Protein 8IW2 (pdb70)

B-factor: mean 24.31, std 9.73, range [0.95, 86.62]

Secondary structure (DSSP, 8-state):
--EEEEB-SSHHHHHHH-SSSSB-EEEETT--HHHHHHHHHHHHHHSTT--EEEEE-TT--BB-TTPPPEEE-TT-EEEEE-SPP-TT--SEEBS-TTHHHH--TT-EEEEGGG--EEEEEEEETTEEEEEESS-EEE-TT-BEEEES-----PPPPHHHHHHHHHHTT-TTEEEEETT--SHHHHHHHHHHHTS--EEEEE----HHHHHHHHTTSSEEEE-----TTTTTT--HHHHHHHH---SSS-B------GGGT-SS--HHHHHHHHHHHHHT--EEEE-HHHHT-S-TTT--HHHHHHHHHH-

Radius of gyration: 20.06 Å; Cα contacts (8 Å, |Δi|>4): 615; chains: 1; bounding box: 59×45×44 Å

Foldseek 3Di:
DFAEEEEADDPVLCVLAPPDPRYEYEYECVVALVSVLVRVVVVCVVVPPGAHEYEAQAPFKWFAQQDDKAWADAFDKAKEFCDDDDPPDNHGHMVQLCVLVQDAQQKWKQKQLNCIWGWHHRDDSTITIITDHHIDIDHGGIGIEIVVGDQDADDGDPRRLVSLQSCLPPQRYEYEHPPHRALVNLVVSCVSSVNGAYEYEHLEADPVRQQSNLVRHAEYEDEPANCSRCPDVVVVRVVVVLVCVVGPHAYEEYPLPCLLEDDDDDPCNLVVLLVCVVSPHRYYYHYCNSHVGPCNNSVVVSVVSVVVSVD

Organism: NCBI:txid885318

Solvent-accessible surface area: 14627 Å² total

Sequence (311 aa):
SFIFIPTVRTLHQAELVLNHKNTYLRVNSSHEVPQLVEFIHQLVDKYPGQKIYVDLQGSKIRISRSQPNLILTKDQSVELTIKAPTKDTKAIHIGNPNTIKLLSQGTHVKIDDGREIVVNSIKDSETAIATVIKGGELKPGKGFNLQPHPFVQNQLSERDAEIVEKLKDVKEVCFALSFVCVVEEIQDLKKRSNGKYIVAKIEREDLERLKAISSQCNEIWICRGDGVQLGFVGAKFVREYTTFKQLNCPSIAGEVEHLCDNTIPTR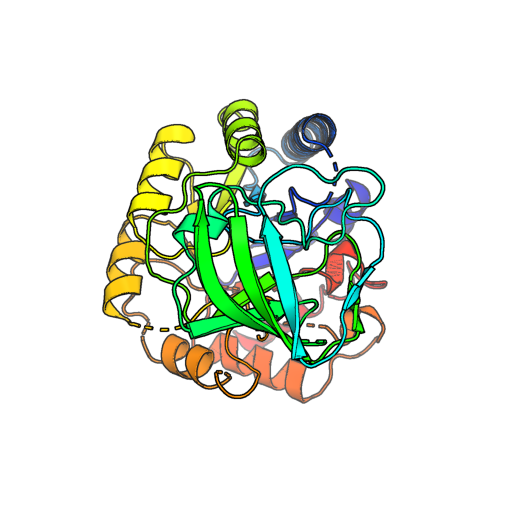SEICYLGNLIADGYNGIVLSDETVFGKYPQQTDFCYDFVQQYLN

Nearest PDB structures (foldseek):
  8iw2-assembly1_A-2  TM=1.003E+00  e=8.593E-66  Entamoeba histolytica HM-1:IMSS
  6qxl-assembly2_F  TM=7.537E-01  e=7.517E-25  Pseudomonas aeruginosa
  7oo1-assembly1_A  TM=8.252E-01  e=1.788E-22  Pseudomonas aeruginosa PAO1
  5wsa-assembly1_A  TM=7.713E-01  e=4.554E-23  Mycobacterium tuberculosis H37Rv
  7ueh-assembly2_A  TM=8.116E-01  e=1.548E-20  Zymomonas mobilis

Structure (mmCIF, N/CA/C/O backbone):
data_8IW2
#
_entry.id   8IW2
#
_cell.length_a   85.801
_cell.length_b   89.536
_cell.length_c   37.138
_cell.angle_alpha   90.000
_cell.angle_beta   90.000
_cell.angle_gamma   90.000
#
_symmetry.space_group_name_H-M   'P 21 21 2'
#
loop_
_entity.id
_entity.type
_entity.pdbx_description
1 polymer 'Pyruvate kinase'
2 water water
#
loop_
_atom_site.group_PDB
_atom_site.id
_atom_site.type_symbol
_atom_site.label_atom_id
_atom_site.label_alt_id
_atom_site.label_comp_id
_atom_site.label_asym_id
_atom_site.label_entity_id
_atom_site.label_seq_id
_atom_site.pdbx_PDB_ins_code
_atom_site.Cartn_x
_atom_site.Cartn_y
_atom_site.Cartn_z
_atom_site.occupancy
_atom_site.B_iso_or_equiv
_atom_site.auth_seq_id
_atom_site.auth_comp_id
_atom_site.auth_asym_id
_atom_site.auth_atom_id
_atom_site.pdbx_PDB_model_num
ATOM 20 N N . SER A 1 2 ? 91.607 19.391 -10.084 1.000 20.359 2 SER A N 1
ATOM 21 C CA . SER A 1 2 ? 90.284 19.993 -9.963 1.000 19.578 2 SER A CA 1
ATOM 22 C C . SER A 1 2 ? 89.394 19.230 -8.971 1.000 17.189 2 SER A C 1
ATOM 23 O O . SER A 1 2 ? 88.320 19.737 -8.644 1.000 15.783 2 SER A O 1
ATOM 31 N N . PHE A 1 3 ? 89.806 18.038 -8.537 1.000 17.153 3 PHE A N 1
ATOM 32 C CA . PHE A 1 3 ? 89.087 17.269 -7.520 1.000 15.690 3 PHE A CA 1
ATOM 33 C C . PHE A 1 3 ? 88.872 18.128 -6.274 1.000 16.384 3 PHE A C 1
ATOM 34 O O . PHE A 1 3 ? 89.806 18.795 -5.833 1.000 16.236 3 PHE A O 1
ATOM 51 N N . ILE A 1 4 ? 87.690 17.972 -5.612 1.000 14.883 4 ILE A N 1
ATOM 52 C CA . ILE A 1 4 ? 87.392 18.721 -4.408 1.000 14.227 4 ILE A CA 1
ATOM 53 C C . ILE A 1 4 ? 87.008 17.819 -3.262 1.000 14.144 4 ILE A C 1
ATOM 54 O O . ILE A 1 4 ? 86.690 16.630 -3.432 1.000 14.217 4 ILE A O 1
ATOM 70 N N . PHE A 1 5 ? 87.072 18.447 -2.084 1.000 13.508 5 PHE A N 1
ATOM 71 C CA . PHE A 1 5 ? 86.801 17.818 -0.817 1.000 12.749 5 PHE A CA 1
ATOM 72 C C . PHE A 1 5 ? 85.763 18.629 -0.096 1.000 14.285 5 PHE A C 1
ATOM 73 O O . PHE A 1 5 ? 85.913 19.848 0.047 1.000 14.555 5 PHE A O 1
ATOM 90 N N . ILE A 1 6 ? 84.708 17.957 0.380 1.000 13.511 6 ILE A N 1
ATOM 91 C CA . ILE A 1 6 ? 83.686 18.676 1.108 1.000 12.229 6 ILE A CA 1
ATOM 92 C C . ILE A 1 6 ? 83.546 18.126 2.507 1.000 11.350 6 ILE A C 1
ATOM 93 O O . ILE A 1 6 ? 82.743 17.244 2.758 1.000 13.512 6 ILE A O 1
ATOM 109 N N . PRO A 1 7 ? 84.372 18.563 3.465 1.000 12.860 7 PRO A N 1
ATOM 110 C CA . PRO A 1 7 ? 84.227 18.050 4.835 1.000 11.694 7 PRO A CA 1
ATOM 111 C C . PRO A 1 7 ? 83.068 18.734 5.541 1.000 12.483 7 PRO A C 1
ATOM 112 O O . PRO A 1 7 ? 82.863 19.940 5.386 1.000 14.747 7 PRO A O 1
ATOM 123 N N . THR A 1 8 ? 82.422 17.981 6.426 1.000 12.279 8 THR A N 1
ATOM 124 C CA . THR A 1 8 ? 81.279 18.404 7.204 1.000 13.120 8 THR A CA 1
ATOM 125 C C . THR A 1 8 ? 81.735 18.930 8.542 1.000 14.160 8 THR A C 1
ATOM 126 O O . THR A 1 8 ? 82.541 18.277 9.155 1.000 15.739 8 THR A O 1
ATOM 137 N N . VAL A 1 9 ? 81.248 20.104 8.942 1.000 14.782 9 VAL A N 1
ATOM 138 C CA . VAL A 1 9 ? 81.631 20.680 10.234 1.000 15.908 9 VAL A CA 1
ATOM 139 C C . VAL A 1 9 ? 80.374 21.248 10.923 1.000 16.794 9 VAL A C 1
ATOM 140 O O . VAL A 1 9 ? 79.370 21.553 10.289 1.000 14.833 9 VAL A O 1
ATOM 153 N N . ARG A 1 10 ? 80.455 21.427 12.246 1.000 16.548 10 ARG A N 1
ATOM 154 C CA . ARG A 1 10 ? 79.382 22.062 12.996 1.000 19.697 10 ARG A CA 1
ATOM 155 C C . ARG A 1 10 ? 79.898 22.965 14.102 1.000 19.858 10 ARG A C 1
ATOM 156 O O . ARG A 1 10 ? 79.060 23.519 14.813 1.000 20.270 10 ARG A O 1
ATOM 177 N N . THR A 1 11 ? 81.210 23.199 14.124 1.000 17.430 11 THR A N 1
ATOM 178 C CA . THR A 1 11 ? 81.824 24.202 14.942 1.000 21.232 11 THR A CA 1
ATOM 179 C C . THR A 1 11 ? 82.920 24.928 14.176 1.000 21.664 11 THR A C 1
ATOM 180 O O . THR A 1 11 ? 83.499 24.402 13.211 1.000 17.947 11 THR A O 1
ATOM 191 N N . LEU A 1 12 ? 83.259 26.118 14.687 1.000 20.156 12 LEU A N 1
ATOM 192 C CA . LEU A 1 12 ? 84.389 26.866 14.162 1.000 20.888 12 LEU A CA 1
ATOM 193 C C . LEU A 1 12 ? 85.700 26.114 14.278 1.000 21.689 12 LEU A C 1
ATOM 194 O O . LEU A 1 12 ? 86.531 26.188 13.365 1.000 19.118 12 LEU A O 1
ATOM 210 N N . HIS A 1 13 ? 85.886 25.472 15.424 1.000 20.969 13 HIS A N 1
ATOM 211 C CA . HIS A 1 13 ? 87.054 24.631 15.680 1.000 23.684 13 HIS A CA 1
ATOM 212 C C . HIS A 1 13 ? 87.208 23.525 14.612 1.000 19.197 13 HIS A C 1
ATOM 213 O O . HIS A 1 13 ? 88.288 23.333 14.056 1.000 18.996 13 HIS A O 1
ATOM 228 N N . GLN A 1 14 ? 86.132 22.808 14.315 1.000 18.417 14 GLN A N 1
ATOM 229 C CA . GLN A 1 14 ? 86.152 21.787 13.288 1.000 19.960 14 GLN A CA 1
ATOM 230 C C . GLN A 1 14 ? 86.550 22.399 11.946 1.000 17.459 14 GLN A C 1
ATOM 231 O O . GLN A 1 14 ? 87.337 21.800 11.199 1.000 16.826 14 GLN A O 1
ATOM 245 N N . ALA A 1 15 ? 85.987 23.547 11.615 1.000 16.815 15 ALA A N 1
ATOM 246 C CA . ALA A 1 15 ? 86.259 24.170 10.319 1.000 18.566 15 ALA A CA 1
ATOM 247 C C . ALA A 1 15 ? 87.774 24.438 10.184 1.000 19.442 15 ALA A C 1
ATOM 248 O O . ALA A 1 15 ? 88.416 24.170 9.172 1.000 17.412 15 ALA A O 1
ATOM 255 N N . GLU A 1 16 ? 88.380 24.945 11.264 1.000 20.884 16 GLU A N 1
ATOM 256 C CA . GLU A 1 16 ? 89.823 25.195 11.315 1.000 21.693 16 GLU A CA 1
ATOM 257 C C . GLU A 1 16 ? 90.604 23.882 11.097 1.000 18.332 16 GLU A C 1
ATOM 258 O O . GLU A 1 16 ? 91.637 23.884 10.446 1.000 21.011 16 GLU A O 1
ATOM 270 N N . LEU A 1 17 ? 90.131 22.738 11.596 1.000 19.967 17 LEU A N 1
ATOM 271 C CA . LEU A 1 17 ? 90.867 21.486 11.502 1.000 20.294 17 LEU A CA 1
ATOM 272 C C . LEU A 1 17 ? 90.831 20.919 10.077 1.000 23.195 17 LEU A C 1
ATOM 273 O O . LEU A 1 17 ? 91.713 20.136 9.720 1.000 20.105 17 LEU A O 1
ATOM 289 N N . VAL A 1 18 ? 89.805 21.255 9.267 1.000 21.114 18 VAL A N 1
ATOM 290 C CA . VAL A 1 18 ? 89.659 20.640 7.955 1.000 19.211 18 VAL A CA 1
ATOM 291 C C . VAL A 1 18 ? 90.003 21.556 6.794 1.000 18.099 18 VAL A C 1
ATOM 292 O O . VAL A 1 18 ? 89.966 21.128 5.633 1.000 19.910 18 VAL A O 1
ATOM 305 N N . LEU A 1 19 ? 90.242 22.832 7.060 1.000 19.845 19 LEU A N 1
ATOM 306 C CA . LEU A 1 19 ? 90.517 23.789 6.013 1.000 20.871 19 LEU A CA 1
ATOM 307 C C . LEU A 1 19 ? 92.027 23.991 5.783 1.000 24.187 19 LEU A C 1
ATOM 308 O O . LEU A 1 19 ? 92.396 24.996 5.292 1.000 30.458 19 LEU A O 1
ATOM 324 N N . ASN A 1 20 ? 92.875 22.998 6.013 1.000 24.758 20 ASN A N 1
ATOM 325 C CA . ASN A 1 20 ? 94.312 23.093 5.747 1.000 30.554 20 ASN A CA 1
ATOM 326 C C . ASN A 1 20 ? 94.664 23.158 4.250 1.000 23.832 20 ASN A C 1
ATOM 327 O O . ASN A 1 20 ? 95.776 23.512 3.916 1.000 30.355 20 ASN A O 1
ATOM 338 N N . HIS A 1 21 ? 93.744 22.872 3.321 1.000 22.815 21 HIS A N 1
ATOM 339 C CA . HIS A 1 21 ? 94.138 22.564 1.951 1.000 18.957 21 HIS A CA 1
ATOM 340 C C . HIS A 1 21 ? 93.280 23.290 0.949 1.000 20.628 21 HIS A C 1
ATOM 341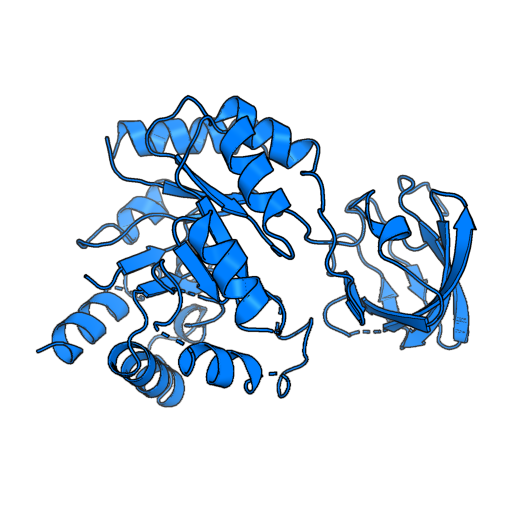 O O . HIS A 1 21 ? 92.148 23.707 1.252 1.000 20.557 21 HIS A O 1
ATOM 356 N N . LYS A 1 22 ? 93.844 23.441 -0.261 1.000 16.524 22 LYS A N 1
ATOM 357 C CA . LYS A 1 22 ? 93.054 23.925 -1.383 1.000 18.230 22 LYS A CA 1
ATOM 358 C C . LYS A 1 22 ? 91.898 22.957 -1.698 1.000 16.023 22 LYS A C 1
ATOM 359 O O . LYS A 1 22 ? 91.943 21.798 -1.309 1.000 14.298 22 LYS A O 1
ATOM 378 N N . ASN A 1 23 ? 91.014 23.427 -2.609 1.000 16.058 23 ASN A N 1
ATOM 379 C CA . ASN A 1 23 ? 89.948 22.629 -3.202 1.000 15.989 23 ASN A CA 1
ATOM 380 C C . ASN A 1 23 ? 89.030 22.060 -2.132 1.000 13.583 23 ASN A C 1
ATOM 381 O O . ASN A 1 23 ? 88.503 20.971 -2.295 1.000 14.801 23 ASN A O 1
ATOM 392 N N . THR A 1 24 ? 88.990 22.681 -0.969 1.000 13.960 24 THR A N 1
ATOM 393 C CA . THR A 1 24 ? 88.263 22.196 0.199 1.000 12.671 24 THR A CA 1
ATOM 394 C C . THR A 1 24 ? 87.204 23.256 0.648 1.000 12.813 24 THR A C 1
ATOM 395 O O . THR A 1 24 ? 87.531 24.411 0.911 1.000 15.652 24 THR A O 1
ATOM 406 N N . TYR A 1 25 ? 85.942 22.814 0.767 1.000 14.156 25 TYR A N 1
ATOM 407 C CA . TYR A 1 25 ? 84.750 23.618 0.988 1.000 14.175 25 TYR A CA 1
ATOM 408 C C . TYR A 1 25 ? 83.914 22.929 2.054 1.000 13.057 25 TYR A C 1
ATOM 409 O O . TYR A 1 25 ? 83.665 21.684 2.038 1.000 13.161 25 TYR A O 1
ATOM 427 N N . LEU A 1 26 ? 83.493 23.722 3.020 1.000 14.015 26 LEU A N 1
ATOM 428 C CA . LEU A 1 26 ? 82.731 23.173 4.132 1.000 14.150 26 LEU A CA 1
ATOM 429 C C . LEU A 1 26 ? 81.314 22.756 3.713 1.000 15.035 26 LEU A C 1
ATOM 430 O O . LEU A 1 26 ? 80.689 23.456 2.956 1.000 15.114 26 LEU A O 1
ATOM 446 N N . ARG A 1 27 ? 80.832 21.658 4.294 1.000 14.087 27 ARG A N 1
ATOM 447 C CA . ARG A 1 27 ? 79.439 21.301 4.352 1.000 12.752 27 ARG A CA 1
ATOM 448 C C . ARG A 1 27 ? 78.947 21.536 5.781 1.000 14.867 27 ARG A C 1
ATOM 449 O O . ARG A 1 27 ? 79.603 21.106 6.739 1.000 13.242 27 ARG A O 1
ATOM 470 N N . VAL A 1 28 ? 77.739 22.131 5.867 1.000 14.404 28 VAL A N 1
ATOM 471 C CA . VAL A 1 28 ? 77.011 22.222 7.127 1.000 14.014 28 VAL A CA 1
ATOM 472 C C . VAL A 1 28 ? 75.654 21.558 6.945 1.000 18.273 28 VAL A C 1
ATOM 473 O O . VAL A 1 28 ? 74.905 21.896 6.014 1.000 18.656 28 VAL A O 1
ATOM 486 N N . ASN A 1 29 ? 75.387 20.540 7.782 1.000 17.215 29 ASN A N 1
ATOM 487 C CA . ASN A 1 29 ? 74.126 19.844 7.791 1.000 20.568 29 ASN A CA 1
ATOM 488 C C . ASN A 1 29 ? 73.117 20.668 8.570 1.000 18.214 29 ASN A C 1
ATOM 489 O O . ASN A 1 29 ? 73.257 20.790 9.790 1.000 21.914 29 ASN A O 1
ATOM 500 N N . SER A 1 30 ? 72.085 21.156 7.886 1.000 18.411 30 SER A N 1
ATOM 501 C CA . SER A 1 30 ? 71.115 22.042 8.555 1.000 20.958 30 SER A CA 1
ATOM 502 C C . SER A 1 30 ? 70.189 21.305 9.526 1.000 20.457 30 SER A C 1
ATOM 503 O O . SER A 1 30 ? 69.337 21.931 10.182 1.000 22.955 30 SER A O 1
ATOM 511 N N . SER A 1 31 ? 70.247 19.970 9.561 1.000 19.225 31 SER A N 1
ATOM 512 C CA . SER A 1 31 ? 69.621 19.165 10.621 1.000 26.437 31 SER A CA 1
ATOM 513 C C . SER A 1 31 ? 70.320 19.327 11.972 1.000 29.418 31 SER A C 1
ATOM 514 O O . SER A 1 31 ? 69.719 19.137 13.018 1.000 34.459 31 SER A O 1
ATOM 522 N N . HIS A 1 32 ? 71.600 19.689 11.949 1.000 29.828 32 HIS A N 1
ATOM 523 C CA . HIS A 1 32 ? 72.455 19.607 13.111 1.000 29.608 32 HIS A CA 1
ATOM 524 C C . HIS A 1 32 ? 72.229 20.699 14.137 1.000 27.211 32 HIS A C 1
ATOM 525 O O . HIS A 1 32 ? 72.860 20.606 15.189 1.000 30.711 32 HIS A O 1
ATOM 557 N N . GLU A 1 34 ? 69.468 24.360 15.308 1.000 29.479 34 GLU A N 1
ATOM 558 C CA . GLU A 1 34 ? 68.306 25.188 15.049 1.000 31.795 34 GLU A CA 1
ATOM 559 C C . GLU A 1 34 ? 68.632 26.315 14.073 1.000 28.844 34 GLU A C 1
ATOM 560 O O . GLU A 1 34 ? 69.802 26.732 13.976 1.000 27.155 34 GLU A O 1
ATOM 572 N N . VAL A 1 35 ? 67.581 26.764 13.363 1.000 27.180 35 VAL A N 1
ATOM 573 C CA . VAL A 1 35 ? 67.736 27.702 12.260 1.000 26.971 35 VAL A CA 1
ATOM 574 C C . VAL A 1 35 ? 68.530 28.932 12.736 1.000 31.482 35 VAL A C 1
ATOM 575 O O . VAL A 1 35 ? 69.477 29.345 12.080 1.000 27.889 35 VAL A O 1
ATOM 588 N N . PRO A 1 36 ? 68.191 29.615 13.853 1.000 30.320 36 PRO A N 1
ATOM 589 C CA . PRO A 1 36 ? 68.950 30.792 14.275 1.000 27.892 36 PRO A CA 1
ATOM 590 C C . PRO A 1 36 ? 70.438 30.483 14.475 1.000 22.063 36 PRO A C 1
ATOM 591 O O . PRO A 1 36 ? 71.270 31.331 14.154 1.000 24.458 36 PRO A O 1
ATOM 602 N N . GLN A 1 37 ? 70.757 29.312 15.018 1.000 27.945 37 GLN A N 1
ATOM 603 C CA . GLN A 1 37 ? 72.145 28.898 15.280 1.000 27.771 37 GLN A CA 1
ATOM 604 C C . GLN A 1 37 ? 72.866 28.666 13.935 1.000 25.568 37 GLN A C 1
ATOM 605 O O . GLN A 1 37 ? 74.045 29.020 13.735 1.000 24.199 37 GLN A O 1
ATOM 619 N N . LEU A 1 38 ? 72.146 28.080 12.989 1.000 23.030 38 LEU A N 1
ATOM 620 C CA . LEU A 1 38 ? 72.694 27.880 11.650 1.000 20.114 38 LEU A CA 1
ATOM 621 C C . LEU A 1 38 ? 73.076 29.213 11.006 1.000 21.454 38 LEU A C 1
ATOM 622 O O . LEU A 1 38 ? 74.165 29.403 10.431 1.000 20.503 38 LEU A O 1
ATOM 638 N N . VAL A 1 39 ? 72.151 30.158 11.061 1.000 21.454 39 VAL A N 1
ATOM 639 C CA . VAL A 1 39 ? 72.347 31.479 10.501 1.000 21.490 39 VAL A CA 1
ATOM 640 C C . VAL A 1 39 ? 73.540 32.174 11.152 1.000 17.971 39 VAL A C 1
ATOM 641 O O . VAL A 1 39 ? 74.444 32.654 10.467 1.000 17.256 39 VAL A O 1
ATOM 654 N N . GLU A 1 40 ? 73.642 32.134 12.486 1.000 22.025 40 GLU A N 1
ATOM 655 C CA . GLU A 1 40 ? 74.771 32.733 13.149 1.000 20.792 40 GLU A CA 1
ATOM 656 C C . GLU A 1 40 ? 76.097 32.030 12.763 1.000 22.260 40 GLU A C 1
ATOM 657 O O . GLU A 1 40 ? 77.123 32.670 12.577 1.000 17.503 40 GLU A O 1
ATOM 669 N N . PHE A 1 41 ? 76.092 30.705 12.695 1.000 18.653 41 PHE A N 1
ATOM 670 C CA . PHE A 1 41 ? 77.276 29.928 12.380 1.000 18.099 41 PHE A CA 1
ATOM 671 C C . PHE A 1 41 ? 77.761 30.293 10.988 1.000 16.861 41 PHE A C 1
ATOM 672 O O . PHE A 1 41 ? 78.935 30.532 10.809 1.000 17.283 41 PHE A O 1
ATOM 689 N N . ILE A 1 42 ? 76.848 30.363 10.020 1.000 16.354 42 ILE A N 1
ATOM 690 C CA . ILE A 1 42 ? 77.246 30.694 8.666 1.000 18.961 42 ILE A CA 1
ATOM 691 C C . ILE A 1 42 ? 77.842 32.096 8.674 1.000 18.778 42 ILE A C 1
ATOM 692 O O . ILE A 1 42 ? 78.874 32.312 8.053 1.000 19.230 42 ILE A O 1
ATOM 708 N N . HIS A 1 43 ? 77.174 33.054 9.335 1.000 19.444 43 HIS A N 1
ATOM 709 C CA . HIS A 1 43 ? 77.710 34.403 9.431 1.000 20.697 43 HIS A CA 1
ATOM 710 C C . HIS A 1 43 ? 79.127 34.397 10.023 1.000 19.799 43 HIS A C 1
ATOM 711 O O . HIS A 1 43 ? 79.991 35.075 9.489 1.000 21.004 43 HIS A O 1
ATOM 726 N N . GLN A 1 44 ? 79.392 33.616 11.070 1.000 19.351 44 GLN A N 1
ATOM 727 C CA . GLN A 1 44 ? 80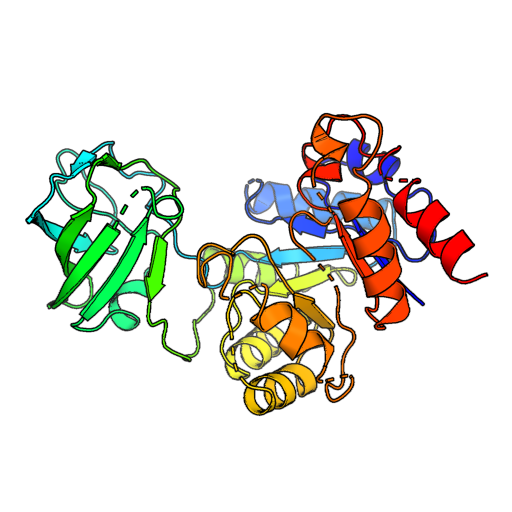.762 33.538 11.590 1.000 21.025 44 GLN A CA 1
ATOM 728 C C . GLN A 1 44 ? 81.774 33.012 10.576 1.000 20.138 44 GLN A C 1
ATOM 729 O O . GLN A 1 44 ? 82.906 33.543 10.448 1.000 20.517 44 GLN A O 1
ATOM 743 N N . LEU A 1 45 ? 81.385 31.955 9.869 1.000 18.563 45 LEU A N 1
ATOM 744 C CA . LEU A 1 45 ? 82.308 31.312 8.948 1.000 17.065 45 LEU A CA 1
ATOM 745 C C . LEU A 1 45 ? 82.643 32.289 7.826 1.000 19.460 45 LEU A C 1
ATOM 746 O O . LEU A 1 45 ? 83.788 32.395 7.435 1.000 19.106 45 LEU A O 1
ATOM 762 N N . VAL A 1 46 ? 81.637 32.957 7.236 1.000 18.998 46 VAL A N 1
ATOM 763 C CA . VAL A 1 46 ? 81.949 33.820 6.117 1.000 17.967 46 VAL A CA 1
ATOM 764 C C . VAL A 1 46 ? 82.714 35.078 6.537 1.000 17.938 46 VAL A C 1
ATOM 765 O O . VAL A 1 46 ? 83.437 35.622 5.749 1.000 19.134 46 VAL A O 1
ATOM 778 N N . ASP A 1 47 ? 82.659 35.483 7.806 1.000 21.002 47 ASP A N 1
ATOM 779 C CA . ASP A 1 47 ? 83.503 36.563 8.334 1.000 22.587 47 ASP A CA 1
ATOM 780 C C . ASP A 1 47 ? 84.980 36.136 8.385 1.000 21.293 47 ASP A C 1
ATOM 781 O O . ASP A 1 47 ? 85.853 36.829 7.863 1.000 18.940 47 ASP A O 1
ATOM 790 N N . LYS A 1 48 ? 85.225 34.933 8.901 1.000 19.579 48 LYS A N 1
ATOM 791 C CA . LYS A 1 48 ? 86.514 34.289 8.982 1.000 21.538 48 LYS A CA 1
ATOM 792 C C . LYS A 1 48 ? 87.066 33.899 7.595 1.000 19.518 48 LYS A C 1
ATOM 793 O O . LYS A 1 48 ? 88.273 34.025 7.341 1.000 17.620 48 LYS A O 1
ATOM 812 N N . TYR A 1 49 ? 86.215 33.404 6.702 1.000 16.288 49 TYR A N 1
ATOM 813 C CA . TYR A 1 49 ? 86.660 32.810 5.435 1.000 18.708 49 TYR A CA 1
ATOM 814 C C . TYR A 1 49 ? 85.940 33.447 4.265 1.000 18.215 49 TYR A C 1
ATOM 815 O O . TYR A 1 49 ? 85.126 32.794 3.609 1.000 15.644 49 TYR A O 1
ATOM 833 N N . PRO A 1 50 ? 86.203 34.743 4.002 1.000 16.367 50 PRO A N 1
ATOM 834 C CA . PRO A 1 50 ? 85.396 35.499 3.063 1.000 17.413 50 PRO A CA 1
ATOM 835 C C . PRO A 1 50 ? 85.494 34.949 1.642 1.000 16.098 50 PRO A C 1
ATOM 836 O O . PRO A 1 50 ? 86.572 34.556 1.162 1.000 17.383 50 PRO A O 1
ATOM 847 N N . GLY A 1 51 ? 84.333 34.906 0.999 1.000 15.384 51 GLY A N 1
ATOM 848 C CA . GLY A 1 51 ? 84.267 34.427 -0.363 1.000 18.804 51 GLY A CA 1
ATOM 849 C C . GLY A 1 51 ? 84.304 32.902 -0.502 1.000 17.821 51 GLY A C 1
ATOM 850 O O . GLY A 1 51 ? 84.119 32.427 -1.615 1.000 15.423 51 GLY A O 1
ATOM 854 N N . GLN A 1 52 ? 84.609 32.123 0.550 1.000 17.431 52 GLN A N 1
ATOM 855 C CA . GLN A 1 52 ? 84.702 30.658 0.375 1.000 15.259 52 GLN A CA 1
ATOM 856 C C . GLN A 1 52 ? 83.302 30.033 0.376 1.000 15.026 52 GLN A C 1
ATOM 857 O O . GLN A 1 52 ? 82.524 30.169 1.325 1.000 14.540 52 GLN A O 1
ATOM 871 N N . LYS A 1 53 ? 82.943 29.344 -0.685 1.000 13.929 53 LYS A N 1
ATOM 872 C CA . LYS A 1 53 ? 81.608 28.739 -0.736 1.000 16.949 53 LYS A CA 1
ATOM 873 C C . LYS A 1 53 ? 81.410 27.737 0.396 1.000 15.560 53 LYS A C 1
ATOM 874 O O . LYS A 1 53 ? 82.326 26.995 0.834 1.000 16.519 53 LYS A O 1
ATOM 893 N N . ILE A 1 54 ? 80.166 27.728 0.890 1.000 15.531 54 ILE A N 1
ATOM 894 C CA . ILE A 1 54 ? 79.767 26.793 1.917 1.000 15.928 54 ILE A CA 1
ATOM 895 C C . ILE A 1 54 ? 78.519 26.040 1.443 1.000 14.779 54 ILE A C 1
ATOM 896 O O . ILE A 1 54 ? 77.565 26.672 1.011 1.000 15.249 54 ILE A O 1
ATOM 912 N N . TYR A 1 55 ? 78.572 24.721 1.523 1.000 12.216 55 TYR A N 1
ATOM 913 C CA . TYR A 1 55 ? 77.451 23.863 1.153 1.000 12.654 55 TYR A CA 1
ATOM 914 C C . TYR A 1 55 ? 76.494 23.678 2.332 1.000 15.354 55 TYR A C 1
ATOM 915 O O . TYR A 1 55 ? 76.837 22.972 3.271 1.000 16.654 55 TYR A O 1
ATOM 933 N N . VAL A 1 56 ? 75.287 24.258 2.235 1.000 13.584 56 VAL A N 1
ATOM 934 C CA . VAL A 1 56 ? 74.283 24.109 3.295 1.000 13.577 56 VAL A CA 1
ATOM 935 C C . VAL A 1 56 ? 73.300 23.036 2.848 1.000 13.063 56 VAL A C 1
ATOM 936 O O . VAL A 1 56 ? 72.653 23.178 1.806 1.000 15.188 56 VAL A O 1
ATOM 949 N N . ASP A 1 57 ? 73.326 21.918 3.579 1.000 15.216 57 ASP A N 1
ATOM 950 C CA . ASP A 1 57 ? 72.638 20.691 3.231 1.000 14.320 57 ASP A CA 1
ATOM 951 C C . ASP A 1 57 ? 71.240 20.777 3.804 1.000 16.550 57 ASP A C 1
ATOM 952 O O . ASP A 1 57 ? 71.048 20.872 5.016 1.000 13.839 57 ASP A O 1
ATOM 961 N N . LEU A 1 58 ? 70.292 20.813 2.906 1.000 14.561 58 LEU A N 1
ATOM 962 C CA . LEU A 1 58 ? 68.875 20.891 3.281 1.000 17.097 58 LEU A CA 1
ATOM 963 C C . LEU A 1 58 ? 68.307 19.475 3.369 1.000 19.912 58 LEU A C 1
ATOM 964 O O . LEU A 1 58 ? 68.414 18.698 2.442 1.000 17.549 58 LEU A O 1
ATOM 980 N N . GLN A 1 59 ? 67.550 19.204 4.409 1.000 22.359 59 GLN A N 1
ATOM 981 C CA . GLN A 1 59 ? 67.062 17.841 4.620 1.000 33.962 59 GLN A CA 1
ATOM 982 C C . GLN A 1 59 ? 65.844 17.546 3.735 1.000 33.927 59 GLN A C 1
ATOM 983 O O . GLN A 1 59 ? 65.493 16.387 3.534 1.000 37.146 59 GLN A O 1
ATOM 997 N N . GLY A 1 60 ? 65.352 18.544 3.005 1.000 35.942 60 GLY A N 1
ATOM 998 C CA . GLY A 1 60 ? 64.654 18.275 1.749 1.000 37.639 60 GLY A CA 1
ATOM 999 C C . GLY A 1 60 ? 63.470 17.304 1.936 1.000 35.279 60 GLY A C 1
ATOM 1000 O O . GLY A 1 60 ? 62.857 17.193 2.990 1.000 31.282 60 GLY A O 1
ATOM 1004 N N . SER A 1 61 ? 63.299 16.494 0.925 1.000 32.629 61 SER A N 1
ATOM 1005 C CA . SER A 1 61 ? 62.309 15.448 0.895 1.000 39.287 61 SER A CA 1
ATOM 1006 C C . SER A 1 61 ? 62.483 14.363 1.963 1.000 35.134 61 SER A C 1
ATOM 1007 O O . SER A 1 61 ? 61.614 13.494 2.009 1.000 45.620 61 SER A O 1
ATOM 1015 N N . LYS A 1 62 ? 63.498 14.383 2.870 1.000 35.832 62 LYS A N 1
ATOM 1016 C CA . LYS A 1 62 ? 63.733 13.213 3.719 1.000 33.634 62 LYS A CA 1
ATOM 1017 C C . LYS A 1 62 ? 62.550 12.993 4.661 1.000 30.098 62 LYS A C 1
ATOM 1018 O O . LYS A 1 62 ? 61.977 13.926 5.181 1.000 33.166 62 LYS A O 1
ATOM 1037 N N . ILE A 1 63 ? 62.098 11.745 4.802 1.000 25.299 63 ILE A N 1
ATOM 1038 C CA . ILE A 1 63 ? 60.995 11.442 5.696 1.000 20.130 63 ILE A CA 1
ATOM 1039 C C . ILE A 1 63 ? 61.524 10.745 6.948 1.000 21.894 63 ILE A C 1
ATOM 1040 O O . ILE A 1 63 ? 62.275 9.773 6.848 1.000 22.754 63 ILE A O 1
ATOM 1056 N N . ARG A 1 64 ? 61.041 11.191 8.108 1.000 19.686 64 ARG A N 1
ATOM 1057 C CA . ARG A 1 64 ? 61.370 10.627 9.395 1.000 21.923 64 ARG A CA 1
ATOM 1058 C C . ARG A 1 64 ? 60.086 10.467 10.225 1.000 22.940 64 ARG A C 1
ATOM 1059 O O . ARG A 1 64 ? 59.127 11.245 10.087 1.000 26.423 64 ARG A O 1
ATOM 1080 N N . ILE A 1 65 ? 60.116 9.522 11.148 1.000 23.352 65 ILE A N 1
ATOM 1081 C CA . ILE A 1 65 ? 59.177 9.472 12.252 1.000 21.789 65 ILE A CA 1
ATOM 1082 C C . ILE A 1 65 ? 59.267 10.817 12.975 1.000 28.556 65 ILE A C 1
ATOM 1083 O O . ILE A 1 65 ? 60.353 11.362 13.163 1.000 26.290 65 ILE A O 1
ATOM 1099 N N . SER A 1 66 ? 58.100 11.355 13.373 1.000 28.129 66 SER A N 1
ATOM 1100 C CA . SER A 1 66 ? 58.033 12.557 14.184 1.000 29.579 66 SER A CA 1
ATOM 1101 C C . SER A 1 66 ? 58.957 12.445 15.376 1.000 28.564 66 SER A C 1
ATOM 1102 O O . SER A 1 66 ? 59.089 11.405 15.988 1.000 34.141 66 SER A O 1
ATOM 1110 N N . ARG A 1 67 ? 59.540 13.599 15.744 1.000 33.260 67 ARG A N 1
ATOM 1111 C CA . ARG A 1 67 ? 60.379 13.767 16.912 1.000 31.908 67 ARG A CA 1
ATOM 1112 C C . ARG A 1 67 ? 59.570 13.714 18.207 1.000 31.806 67 ARG A C 1
ATOM 1113 O O . ARG A 1 67 ? 60.148 13.389 19.245 1.000 33.323 67 ARG A O 1
ATOM 1134 N N . SER A 1 68 ? 58.250 14.009 18.152 1.000 33.059 68 SER A N 1
ATOM 1135 C CA . SER A 1 68 ? 57.350 13.921 19.312 1.000 35.526 68 SER A CA 1
ATOM 1136 C C . SER A 1 68 ? 56.631 12.562 19.385 1.000 34.704 68 SER A C 1
ATOM 1137 O O . SER A 1 68 ? 55.805 12.373 20.280 1.000 30.325 68 SER A O 1
ATOM 1145 N N . GLN A 1 69 ? 56.956 11.615 18.476 1.000 32.042 69 GLN A N 1
ATOM 1146 C CA . GLN A 1 69 ? 56.381 10.271 18.497 1.000 28.165 69 GLN A CA 1
ATOM 1147 C C . GLN A 1 69 ? 56.679 9.597 19.823 1.000 28.715 69 GLN A C 1
ATOM 1148 O O . GLN A 1 69 ? 57.835 9.403 20.184 1.000 29.675 69 GLN A O 1
ATOM 1162 N N . PRO A 1 70 ? 55.666 9.185 20.610 1.000 25.958 70 PRO A N 1
ATOM 1163 C CA . PRO A 1 70 ? 55.907 8.298 21.739 1.000 29.857 70 PRO A CA 1
ATOM 1164 C C . PRO A 1 70 ? 56.311 6.901 21.272 1.000 27.101 70 PRO A C 1
ATOM 1165 O O . PRO A 1 70 ? 55.831 6.405 20.242 1.000 29.610 70 PRO A O 1
ATOM 1176 N N . ASN A 1 71 ? 57.190 6.276 22.050 1.000 25.438 71 ASN A N 1
ATOM 1177 C CA . ASN A 1 71 ? 57.661 4.915 21.803 1.000 29.783 71 ASN A CA 1
ATOM 1178 C C . ASN A 1 71 ? 56.447 3.980 21.722 1.000 32.199 71 ASN A C 1
ATOM 1179 O O . ASN A 1 71 ? 55.568 4.076 22.563 1.000 34.521 71 ASN A O 1
ATOM 1190 N N . LEU A 1 72 ? 56.424 3.094 20.736 1.000 35.098 72 LEU A N 1
ATOM 1191 C CA . LEU A 1 72 ? 55.271 2.267 20.393 1.000 34.618 72 LEU A CA 1
ATOM 1192 C C . LEU A 1 72 ? 55.755 0.895 19.976 1.000 32.314 72 LEU A C 1
ATOM 1193 O O . LEU A 1 72 ? 56.613 0.799 19.099 1.000 32.538 72 LEU A O 1
ATOM 1209 N N . ILE A 1 73 ? 55.148 -0.158 20.532 1.000 32.282 73 ILE A N 1
ATOM 1210 C CA . ILE A 1 73 ? 55.413 -1.528 20.116 1.000 29.453 73 ILE A CA 1
ATOM 1211 C C . ILE A 1 73 ? 54.452 -1.833 18.982 1.000 31.195 73 ILE A C 1
ATOM 1212 O O . ILE A 1 73 ? 53.263 -1.678 19.186 1.000 31.498 73 ILE A O 1
ATOM 1228 N N . LEU A 1 74 ? 54.993 -2.057 17.782 1.000 31.741 74 LEU A N 1
ATOM 1229 C CA . LEU A 1 74 ? 54.231 -2.520 16.623 1.000 29.474 74 LEU A CA 1
ATOM 1230 C C . LEU A 1 74 ? 54.394 -4.028 16.581 1.000 28.748 74 LEU A C 1
ATOM 1231 O O . LEU A 1 74 ? 55.507 -4.551 16.744 1.000 28.191 74 LEU A O 1
ATOM 1247 N N . THR A 1 75 ? 53.267 -4.702 16.390 1.000 29.374 75 THR A N 1
ATOM 1248 C CA . THR A 1 75 ? 53.238 -6.148 16.317 1.000 29.740 75 THR A CA 1
ATOM 1249 C C . THR A 1 75 ? 52.992 -6.636 14.887 1.000 31.058 75 THR A C 1
ATOM 1250 O O . THR A 1 75 ? 52.079 -6.182 14.191 1.000 24.537 75 THR A O 1
ATOM 1261 N N . LYS A 1 76 ? 53.739 -7.675 14.507 1.000 30.282 76 LYS A N 1
ATOM 1262 C CA . LYS A 1 76 ? 53.544 -8.340 13.234 1.000 29.066 76 LYS A CA 1
ATOM 1263 C C . LYS A 1 76 ? 52.057 -8.585 12.953 1.000 28.581 76 LYS A C 1
ATOM 1264 O O . LYS A 1 76 ? 51.296 -9.058 13.791 1.000 24.914 76 LYS A O 1
ATOM 1283 N N . ASP A 1 77 ? 51.612 -8.196 11.759 1.000 29.052 77 ASP A N 1
ATOM 1284 C CA . ASP A 1 77 ? 50.249 -8.389 11.288 1.000 29.445 77 ASP A CA 1
ATOM 1285 C C . ASP A 1 77 ? 49.203 -7.443 11.873 1.000 25.964 77 ASP A C 1
ATOM 1286 O O . ASP A 1 77 ? 48.049 -7.517 11.453 1.000 25.198 77 ASP A O 1
ATOM 1295 N N . GLN A 1 78 ? 49.542 -6.542 12.795 1.000 24.179 78 GLN A N 1
ATOM 1296 C CA . GLN A 1 78 ? 48.555 -5.590 13.265 1.000 21.684 78 GLN A CA 1
ATOM 1297 C C . GLN A 1 78 ? 48.238 -4.605 12.133 1.000 24.163 78 GLN A C 1
ATOM 1298 O O . GLN A 1 78 ? 49.130 -4.351 11.326 1.000 24.038 78 GLN A O 1
ATOM 1312 N N . SER A 1 79 ? 47.009 -4.078 12.094 1.000 21.378 79 SER A N 1
ATOM 1313 C CA . SER A 1 79 ? 46.700 -2.895 11.301 1.000 20.028 79 SER A CA 1
ATOM 1314 C C . SER A 1 79 ? 47.205 -1.698 12.077 1.000 24.019 79 SER A C 1
ATOM 1315 O O . SER A 1 79 ? 47.233 -1.687 13.315 1.000 22.002 79 SER A O 1
ATOM 1323 N N . VAL A 1 80 ? 47.622 -0.679 11.372 1.000 20.320 80 VAL A N 1
ATOM 1324 C CA . VAL A 1 80 ? 48.110 0.512 12.069 1.000 21.536 80 VAL A CA 1
ATOM 1325 C C . VAL A 1 80 ? 47.809 1.737 11.232 1.000 19.778 80 VAL A C 1
ATOM 1326 O O . VAL A 1 80 ? 47.845 1.652 9.995 1.000 24.069 80 VAL A O 1
ATOM 1339 N N . GLU A 1 81 ? 47.594 2.882 11.913 1.000 21.277 81 GLU A N 1
ATOM 1340 C CA . GLU A 1 81 ? 47.444 4.147 11.212 1.000 21.060 81 GLU A CA 1
ATOM 1341 C C . GLU A 1 81 ? 48.792 4.864 11.036 1.000 20.624 81 GLU A C 1
ATOM 1342 O O . GLU A 1 81 ? 49.620 4.873 11.924 1.000 20.022 81 GLU A O 1
ATOM 1354 N N . LEU A 1 82 ? 49.021 5.320 9.806 1.000 20.963 82 LEU A N 1
ATOM 1355 C CA . LEU A 1 82 ? 50.121 6.200 9.403 1.000 23.269 82 LEU A CA 1
ATOM 1356 C C . LEU A 1 82 ? 49.554 7.607 9.257 1.000 25.506 82 LEU A C 1
ATOM 1357 O O . LEU A 1 82 ? 48.628 7.787 8.455 1.000 25.914 82 LEU A O 1
ATOM 1373 N N . THR A 1 83 ? 50.126 8.590 9.960 1.000 22.552 83 THR A N 1
ATOM 1374 C CA . THR A 1 83 ? 49.563 9.916 9.841 1.000 19.743 83 THR A CA 1
ATOM 1375 C C . THR A 1 83 ? 50.629 11.008 9.869 1.000 20.112 83 THR A C 1
ATOM 1376 O O . THR A 1 83 ? 51.695 10.840 10.406 1.000 16.862 83 THR A O 1
ATOM 1387 N N . ILE A 1 84 ? 50.251 12.127 9.294 1.000 20.107 84 ILE A N 1
ATOM 1388 C CA . ILE A 1 84 ? 51.050 13.346 9.307 1.000 20.507 84 ILE A CA 1
ATOM 1389 C C . ILE A 1 84 ? 50.559 14.279 10.408 1.000 23.640 84 ILE A C 1
ATOM 1390 O O . IL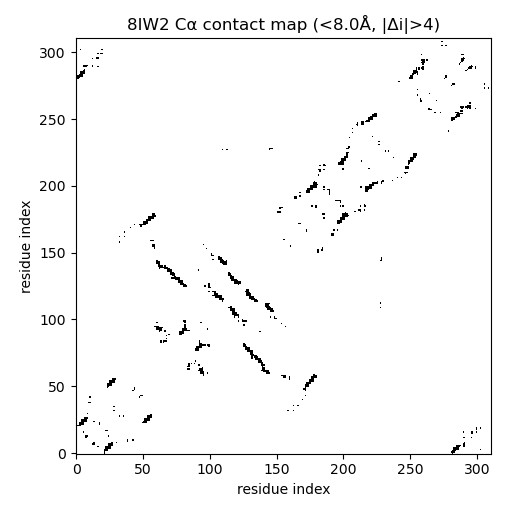E A 1 84 ? 51.180 15.300 10.568 1.000 21.687 84 ILE A O 1
ATOM 1406 N N . LYS A 1 85 ? 49.481 13.948 11.141 1.000 22.453 85 LYS A N 1
ATOM 1407 C CA . LYS A 1 85 ? 49.109 14.708 12.320 1.000 24.177 85 LYS A CA 1
ATOM 1408 C C . LYS A 1 85 ? 50.202 14.708 13.357 1.000 25.097 85 LYS A C 1
ATOM 1409 O O . LYS A 1 85 ? 50.956 13.748 13.525 1.000 27.352 85 LYS A O 1
ATOM 1428 N N . ALA A 1 86 ? 50.208 15.751 14.165 1.000 29.249 86 ALA A N 1
ATOM 1429 C CA . ALA A 1 86 ? 51.145 15.788 15.256 1.000 29.802 86 ALA A CA 1
ATOM 1430 C C . ALA A 1 86 ? 50.782 14.682 16.234 1.000 27.334 86 ALA A C 1
ATOM 1431 O O . ALA A 1 86 ? 49.595 14.453 16.406 1.000 29.145 86 ALA A O 1
ATOM 1438 N N . PRO A 1 87 ? 51.783 14.079 16.910 1.000 27.206 87 PRO A N 1
ATOM 1439 C CA . PRO A 1 87 ? 51.591 13.143 17.999 1.000 30.080 87 PRO A CA 1
ATOM 1440 C C . PRO A 1 87 ? 50.761 13.689 19.142 1.000 34.851 87 PRO A C 1
ATOM 1441 O O . PRO A 1 87 ? 50.806 14.864 19.427 1.000 29.680 87 PRO A O 1
ATOM 1452 N N . THR A 1 88 ? 49.983 12.810 19.741 1.000 40.085 88 THR A N 1
ATOM 1453 C CA . THR A 1 88 ? 49.188 13.135 20.902 1.000 36.536 88 THR A CA 1
ATOM 1454 C C . THR A 1 88 ? 49.507 12.053 21.910 1.000 38.199 88 THR A C 1
ATOM 1455 O O . THR A 1 88 ? 49.979 10.974 21.528 1.000 40.128 88 THR A O 1
ATOM 1466 N N . LYS A 1 89 ? 49.216 12.341 23.181 1.000 42.852 89 LYS A N 1
ATOM 1467 C CA . LYS A 1 89 ? 49.346 11.345 24.226 1.000 42.977 89 LYS A CA 1
ATOM 1468 C C . LYS A 1 89 ? 48.388 10.204 23.892 1.000 35.880 89 LYS A C 1
ATOM 1469 O O . LYS A 1 89 ? 47.249 10.419 23.440 1.000 40.995 89 LYS A O 1
ATOM 1488 N N . ASP A 1 90 ? 48.918 8.989 24.041 1.000 30.212 90 ASP A N 1
ATOM 1489 C CA . ASP A 1 90 ? 48.146 7.779 23.866 1.000 30.005 90 ASP A CA 1
ATOM 1490 C C . ASP A 1 90 ? 47.883 7.494 22.407 1.000 28.508 90 ASP A C 1
ATOM 1491 O O . ASP A 1 90 ? 47.087 6.605 22.102 1.000 29.912 90 ASP A O 1
ATOM 1500 N N . THR A 1 91 ? 48.536 8.221 21.489 1.000 28.811 91 THR A N 1
ATOM 1501 C CA . THR A 1 91 ? 48.434 7.812 20.098 1.000 25.457 91 THR A CA 1
ATOM 1502 C C . THR A 1 91 ? 48.894 6.362 19.976 1.000 24.308 91 THR A C 1
ATOM 1503 O O . THR A 1 91 ? 49.865 5.968 20.620 1.000 27.908 91 THR A O 1
ATOM 1514 N N . LYS A 1 92 ? 48.180 5.604 19.134 1.000 28.942 92 LYS A N 1
ATOM 1515 C CA . LYS A 1 92 ? 48.556 4.264 18.703 1.000 27.914 92 LYS A CA 1
ATOM 1516 C C . LYS A 1 92 ? 49.017 4.296 17.254 1.000 25.792 92 LYS A C 1
ATOM 1517 O O . LYS A 1 92 ? 49.065 3.252 16.634 1.000 27.003 92 LYS A O 1
ATOM 1536 N N . ALA A 1 93 ? 49.187 5.495 16.674 1.000 20.381 93 ALA A N 1
ATOM 1537 C CA . ALA A 1 93 ? 49.551 5.652 15.263 1.000 22.650 93 ALA A CA 1
ATOM 1538 C C . ALA A 1 93 ? 51.069 5.869 15.100 1.000 18.067 93 ALA A C 1
ATOM 1539 O O . ALA A 1 93 ? 51.769 6.202 16.044 1.000 20.223 93 ALA A O 1
ATOM 1546 N N . ILE A 1 94 ? 51.556 5.656 13.884 1.000 20.350 94 ILE A N 1
ATOM 1547 C CA . ILE A 1 94 ? 52.873 6.053 13.403 1.000 20.140 94 ILE A CA 1
ATOM 1548 C C . ILE A 1 94 ? 52.756 7.462 12.833 1.000 18.451 94 ILE A C 1
ATOM 1549 O O . ILE A 1 94 ? 52.030 7.713 11.861 1.000 20.165 94 ILE A O 1
ATOM 1565 N N . HIS A 1 95 ? 53.463 8.392 13.451 1.000 19.432 95 HIS A N 1
ATOM 1566 C CA . HIS A 1 95 ? 53.387 9.813 13.110 1.000 20.934 95 HIS A CA 1
ATOM 1567 C C . HIS A 1 95 ? 54.636 10.214 12.337 1.000 21.947 95 HIS A C 1
ATOM 1568 O O . HIS A 1 95 ? 55.732 10.019 12.817 1.000 20.477 95 HIS A O 1
ATOM 1583 N N . ILE A 1 96 ? 54.406 10.679 11.125 1.000 19.806 96 ILE A N 1
ATOM 1584 C CA . ILE A 1 96 ? 55.417 11.071 10.147 1.000 22.352 96 ILE A CA 1
ATOM 1585 C C . ILE A 1 96 ? 55.608 12.589 10.213 1.000 20.807 96 ILE A C 1
ATOM 1586 O O . ILE A 1 96 ? 54.644 13.358 10.210 1.000 21.073 96 ILE A O 1
ATOM 1602 N N . GLY A 1 97 ? 56.874 13.010 10.133 1.000 23.424 97 GLY A N 1
ATOM 1603 C CA . GLY A 1 97 ? 57.256 14.407 10.147 1.000 24.294 97 GLY A CA 1
ATOM 1604 C C . GLY A 1 97 ? 56.934 15.183 8.865 1.000 24.245 97 GLY A C 1
ATOM 1605 O O . GLY A 1 97 ? 56.538 16.329 8.941 1.000 36.433 97 GLY A O 1
ATOM 1609 N N . ASN A 1 98 ? 57.104 14.577 7.703 1.000 22.718 98 ASN A N 1
ATOM 1610 C CA . ASN A 1 98 ? 56.928 15.257 6.441 1.000 21.321 98 ASN A CA 1
ATOM 1611 C C . ASN A 1 98 ? 55.457 15.148 6.064 1.000 20.951 98 ASN A C 1
ATOM 1612 O O . ASN A 1 98 ? 54.967 14.061 5.812 1.000 17.797 98 ASN A O 1
ATOM 1623 N N . PRO A 1 99 ? 54.749 16.293 5.979 1.000 23.996 99 PRO A N 1
ATOM 1624 C CA . PRO A 1 99 ? 53.347 16.338 5.602 1.000 18.585 99 PRO A CA 1
ATOM 1625 C C . PRO A 1 99 ? 53.025 16.042 4.141 1.000 21.596 99 PRO A C 1
ATOM 1626 O O . PRO A 1 99 ? 51.863 15.786 3.830 1.000 23.068 99 PRO A O 1
ATOM 1637 N N . ASN A 1 100 ? 54.019 15.890 3.273 1.000 18.795 100 ASN A N 1
ATOM 1638 C CA . ASN A 1 100 ? 53.793 15.489 1.886 1.000 22.316 100 ASN A CA 1
ATOM 1639 C C . ASN A 1 100 ? 53.665 13.954 1.795 1.000 22.468 100 ASN A C 1
ATOM 1640 O O . ASN A 1 100 ? 53.377 13.448 0.758 1.000 20.535 100 ASN A O 1
ATOM 1651 N N . THR A 1 101 ? 53.820 13.216 2.910 1.000 20.573 101 THR A N 1
ATOM 1652 C CA . THR A 1 101 ? 54.077 11.781 2.846 1.000 21.507 101 THR A CA 1
ATOM 1653 C C . THR A 1 101 ? 52.825 11.031 2.371 1.000 18.872 101 THR A C 1
ATOM 1654 O O . THR A 1 101 ? 52.941 10.053 1.697 1.000 16.677 101 THR A O 1
ATOM 1665 N N . ILE A 1 102 ? 51.621 11.452 2.775 1.000 18.845 102 ILE A N 1
ATOM 1666 C CA . ILE A 1 102 ? 50.430 10.694 2.418 1.000 18.341 102 ILE A CA 1
ATOM 1667 C C . ILE A 1 102 ? 50.339 10.630 0.899 1.000 17.464 102 ILE A C 1
ATOM 1668 O O . ILE A 1 102 ? 50.039 9.533 0.382 1.000 18.509 102 ILE A O 1
ATOM 1684 N N . LYS A 1 103 ? 50.617 11.750 0.224 1.000 17.572 103 LYS A N 1
ATOM 1685 C CA . LYS A 1 103 ? 50.466 11.853 -1.217 1.000 18.739 103 LYS A CA 1
ATOM 1686 C C . LYS A 1 103 ? 51.458 10.966 -1.950 1.000 20.127 103 LYS A C 1
ATOM 1687 O O . LYS A 1 103 ? 51.246 10.673 -3.131 1.000 19.354 103 LYS A O 1
ATOM 1706 N N . LEU A 1 104 ? 52.512 10.531 -1.259 1.000 18.173 104 LEU A N 1
ATOM 1707 C CA . LEU A 1 104 ? 53.527 9.669 -1.884 1.000 18.698 104 LEU A CA 1
ATOM 1708 C C . LEU A 1 104 ? 53.210 8.181 -1.722 1.000 20.915 104 LEU A C 1
ATOM 1709 O O . LEU A 1 104 ? 53.754 7.345 -2.426 1.000 23.803 104 LEU A O 1
ATOM 1725 N N . LEU A 1 105 ? 52.279 7.862 -0.822 1.000 19.523 105 LEU A N 1
ATOM 1726 C CA . LEU A 1 105 ? 51.854 6.497 -0.587 1.000 20.723 105 LEU A CA 1
ATOM 1727 C C . LEU A 1 105 ? 50.766 6.043 -1.559 1.000 19.188 105 LEU A C 1
ATOM 1728 O O . LEU A 1 105 ? 49.942 6.833 -1.974 1.000 22.761 105 LEU A O 1
ATOM 1744 N N . SER A 1 106 ? 50.720 4.742 -1.822 1.000 20.292 106 SER A N 1
ATOM 1745 C CA . SER A 1 106 ? 49.661 4.095 -2.584 1.000 25.001 106 SER A CA 1
ATOM 1746 C C . SER A 1 106 ? 49.417 2.729 -1.976 1.000 22.993 106 SER A C 1
ATOM 1747 O O . SER A 1 106 ? 50.280 2.208 -1.251 1.000 19.478 106 SER A O 1
ATOM 1755 N N . GLN A 1 107 ? 48.314 2.104 -2.387 1.000 20.745 107 GLN A N 1
ATOM 1756 C CA . GLN A 1 107 ? 48.116 0.709 -1.997 1.000 22.864 107 GLN A CA 1
ATOM 1757 C C . GLN A 1 107 ? 49.293 -0.133 -2.466 1.000 22.130 107 GLN A C 1
ATOM 1758 O O . GLN A 1 107 ? 49.736 -0.066 -3.607 1.000 21.870 107 GLN A O 1
ATOM 1772 N N . GLY A 1 108 ? 49.883 -0.916 -1.556 1.000 20.646 108 GLY A N 1
ATOM 1773 C CA . GLY A 1 108 ? 50.988 -1.763 -1.959 1.000 18.554 108 GLY A CA 1
ATOM 1774 C C . GLY A 1 108 ? 52.387 -1.224 -1.650 1.000 19.080 108 GLY A C 1
ATOM 1775 O O . GLY A 1 108 ? 53.322 -1.994 -1.597 1.000 23.346 108 GLY A O 1
ATOM 1779 N N . THR A 1 109 ? 52.501 0.066 -1.310 1.000 18.112 109 THR A N 1
ATOM 1780 C CA . THR A 1 109 ? 53.754 0.691 -0.968 1.000 16.355 109 THR A CA 1
ATOM 1781 C C . THR A 1 109 ? 54.295 0.012 0.273 1.000 18.577 109 THR A C 1
ATOM 1782 O O . THR A 1 109 ? 53.605 -0.039 1.298 1.000 17.769 109 THR A O 1
ATOM 1793 N N . HIS A 1 110 ? 55.545 -0.435 0.202 1.000 16.642 110 HIS A N 1
ATOM 1794 C CA . HIS A 1 110 ? 56.236 -0.827 1.412 1.000 20.076 110 HIS A CA 1
ATOM 1795 C C . HIS A 1 110 ? 56.981 0.352 2.023 1.000 17.447 110 HIS A C 1
ATOM 1796 O O . HIS A 1 110 ? 57.602 1.095 1.330 1.000 20.787 110 HIS A O 1
ATOM 1811 N N . VAL A 1 111 ? 57.060 0.402 3.349 1.000 17.559 111 VAL A N 1
ATOM 1812 C CA . VAL A 1 111 ? 57.863 1.385 4.017 1.000 19.211 111 VAL A CA 1
ATOM 1813 C C . VAL A 1 111 ? 58.806 0.657 4.964 1.000 20.446 111 VAL A C 1
ATOM 1814 O O . VAL A 1 111 ? 58.349 -0.140 5.776 1.000 20.206 111 VAL A O 1
ATOM 1827 N N . LYS A 1 112 ? 60.105 0.871 4.758 1.000 20.890 112 LYS A N 1
ATOM 1828 C CA . LYS A 1 112 ? 61.130 0.459 5.722 1.000 24.033 112 LYS A CA 1
ATOM 1829 C C . LYS A 1 112 ? 61.287 1.520 6.777 1.000 19.329 112 LYS A C 1
ATOM 1830 O O . LYS A 1 112 ? 61.579 2.660 6.477 1.000 21.657 112 LYS A O 1
ATOM 1849 N N . ILE A 1 113 ? 61.167 1.146 8.055 1.000 20.176 113 ILE A N 1
ATOM 1850 C CA . ILE A 1 113 ? 61.343 2.099 9.133 1.000 20.274 113 ILE A CA 1
ATOM 1851 C C . ILE A 1 113 ? 62.624 1.733 9.907 1.000 19.266 113 ILE A C 1
ATOM 1852 O O . ILE A 1 113 ? 62.873 0.549 10.135 1.000 21.441 113 ILE A O 1
ATOM 1868 N N . ASP A 1 114 ? 63.403 2.752 10.282 1.000 20.821 114 ASP A N 1
ATOM 1869 C CA . ASP A 1 114 ? 64.605 2.605 11.091 1.000 23.067 114 ASP A CA 1
ATOM 1870 C C . ASP A 1 114 ? 65.573 1.691 10.340 1.000 26.169 114 ASP A C 1
ATOM 1871 O O . ASP A 1 114 ? 65.975 0.676 10.851 1.000 26.865 114 ASP A O 1
ATOM 1880 N N . ASP A 1 115 ? 65.796 2.007 9.065 1.000 30.989 115 ASP A N 1
ATOM 1881 C CA . ASP A 1 115 ? 66.669 1.288 8.149 1.000 32.454 115 ASP A CA 1
ATOM 1882 C C . ASP A 1 115 ? 66.162 -0.121 7.840 1.000 37.381 115 ASP A C 1
ATOM 1883 O O . ASP A 1 115 ? 66.944 -0.978 7.417 1.000 36.409 115 ASP A O 1
ATOM 1892 N N . GLY A 1 116 ? 64.883 -0.413 8.058 1.000 28.738 116 GLY A N 1
ATOM 1893 C CA . GLY A 1 116 ? 64.448 -1.759 7.803 1.000 28.394 116 GLY A CA 1
ATOM 1894 C C . GLY A 1 116 ? 64.300 -2.593 9.066 1.000 31.301 116 GLY A C 1
ATOM 1895 O O . GLY A 1 116 ? 63.846 -3.734 8.987 1.000 30.057 116 GLY A O 1
ATOM 1899 N N . ARG A 1 117 ? 64.560 -2.008 10.236 1.000 31.442 117 ARG A N 1
ATOM 1900 C CA . ARG A 1 117 ? 64.323 -2.775 11.451 1.000 32.699 117 ARG A CA 1
ATOM 1901 C C . ARG A 1 117 ? 62.835 -3.043 11.626 1.000 32.360 117 ARG A C 1
ATOM 1902 O O . ARG A 1 117 ? 62.462 -4.037 12.249 1.000 29.495 117 ARG A O 1
ATOM 1940 N N . GLU A 1 119 ? 59.029 -2.931 9.159 1.000 21.216 119 GLU A N 1
ATOM 1941 C CA . GLU A 1 119 ? 58.478 -2.802 7.835 1.000 21.525 119 GLU A CA 1
ATOM 1942 C C . GLU A 1 119 ? 56.951 -2.845 7.875 1.000 22.718 119 GLU A C 1
ATOM 1943 O O . GLU A 1 119 ? 56.371 -3.649 8.607 1.000 26.740 119 GLU A O 1
ATOM 1955 N N . ILE A 1 120 ? 56.324 -2.012 7.034 1.000 20.878 120 ILE A N 1
ATOM 1956 C CA . ILE A 1 120 ? 54.871 -1.959 6.888 1.000 18.656 120 ILE A CA 1
ATOM 1957 C C . ILE A 1 120 ? 54.560 -1.971 5.389 1.000 18.670 120 ILE A C 1
ATOM 1958 O O . ILE A 1 120 ? 55.419 -1.673 4.551 1.000 19.579 120 ILE A O 1
ATOM 1974 N N . VAL A 1 121 ? 53.332 -2.389 5.087 1.000 18.942 121 VAL A N 1
ATOM 1975 C CA . VAL A 1 121 ? 52.732 -2.260 3.763 1.000 19.500 121 VAL A CA 1
ATOM 1976 C C . VAL A 1 121 ? 51.457 -1.409 3.887 1.000 21.614 121 VAL A C 1
ATOM 1977 O O . VAL A 1 121 ? 50.554 -1.641 4.739 1.000 20.397 121 VAL A O 1
ATOM 1990 N N . VAL A 1 122 ? 51.372 -0.425 2.967 1.000 19.218 122 VAL A N 1
ATOM 1991 C CA . VAL A 1 122 ? 50.194 0.452 2.959 1.000 19.470 122 VAL A CA 1
ATOM 1992 C C . VAL A 1 122 ? 49.034 -0.265 2.267 1.000 18.482 122 VAL A C 1
ATOM 1993 O O . VAL A 1 122 ? 49.188 -0.727 1.144 1.000 21.751 122 VAL A O 1
ATOM 2006 N N . ASN A 1 123 ? 47.893 -0.282 2.947 1.000 19.034 123 ASN A N 1
ATOM 2007 C CA . ASN A 1 123 ? 46.668 -0.948 2.493 1.000 22.569 123 ASN A CA 1
ATOM 2008 C C . ASN A 1 123 ? 45.801 0.064 1.740 1.000 24.145 123 ASN A C 1
ATOM 2009 O O . ASN A 1 123 ? 45.248 -0.219 0.674 1.000 19.998 123 ASN A O 1
ATOM 2020 N N . SER A 1 124 ? 45.720 1.294 2.269 1.000 21.705 124 SER A N 1
ATOM 2021 C CA . SER A 1 124 ? 44.869 2.282 1.634 1.000 19.982 124 SER A CA 1
ATOM 2022 C C . SER A 1 124 ? 45.132 3.655 2.215 1.000 19.571 124 SER A C 1
ATOM 2023 O O . SER A 1 124 ? 45.584 3.773 3.365 1.000 20.676 124 SER A O 1
ATOM 2031 N N . ILE A 1 125 ? 44.643 4.654 1.479 1.000 18.740 125 ILE A N 1
ATOM 2032 C CA . ILE A 1 125 ? 44.543 6.015 2.000 1.000 18.408 125 ILE A CA 1
ATOM 2033 C C . ILE A 1 125 ? 43.197 6.233 2.706 1.000 18.365 125 ILE A C 1
ATOM 2034 O O . ILE A 1 125 ? 42.162 6.209 2.053 1.000 21.083 125 ILE A O 1
ATOM 2050 N N . LYS A 1 126 ? 43.214 6.593 3.982 1.000 16.457 126 LYS A N 1
ATOM 2051 C CA . LYS A 1 126 ? 42.002 6.869 4.721 1.000 17.874 126 LYS A CA 1
ATOM 2052 C C . LYS A 1 126 ? 41.442 8.273 4.502 1.000 19.182 126 LYS A C 1
ATOM 2053 O O . LYS A 1 126 ? 40.238 8.428 4.274 1.000 22.175 126 LYS A O 1
ATOM 2072 N N . ASP A 1 127 ? 42.305 9.277 4.584 1.000 17.689 127 ASP A N 1
ATOM 2073 C CA . ASP A 1 127 ? 41.957 10.676 4.391 1.000 21.929 127 ASP A CA 1
ATOM 2074 C C . ASP A 1 127 ? 43.248 11.420 4.096 1.000 20.481 127 ASP A C 1
ATOM 2075 O O . ASP A 1 127 ? 44.285 10.770 3.977 1.000 19.996 127 ASP A O 1
ATOM 2084 N N . SER A 1 128 ? 43.200 12.759 3.945 1.000 22.817 128 SER A N 1
ATOM 2085 C CA . SER A 1 128 ? 44.400 13.486 3.505 1.000 19.944 128 SER A CA 1
ATOM 2086 C C . SER A 1 128 ? 45.536 13.440 4.503 1.000 19.684 128 SER A C 1
ATOM 2087 O O . SER A 1 128 ? 46.678 13.782 4.148 1.000 24.877 128 SER A O 1
ATOM 2095 N N . GLU A 1 129 ? 45.236 13.152 5.764 1.000 17.659 129 GLU A N 1
ATOM 2096 C CA . GLU A 1 129 ? 46.295 13.055 6.734 1.000 17.034 129 GLU A CA 1
ATOM 2097 C C . GLU A 1 129 ? 46.703 11.613 7.139 1.000 17.659 129 GLU A C 1
ATOM 2098 O O . GLU A 1 129 ? 47.553 11.493 7.996 1.000 16.905 129 GLU A O 1
ATOM 2110 N N . THR A 1 130 ? 46.079 10.548 6.591 1.000 18.468 130 THR A N 1
ATOM 2111 C CA . THR A 1 130 ? 46.089 9.245 7.242 1.000 22.383 130 THR A CA 1
ATOM 2112 C C . THR A 1 130 ? 46.004 8.145 6.219 1.000 20.253 130 THR A C 1
ATOM 2113 O O . THR A 1 130 ? 45.169 8.187 5.296 1.000 19.027 130 THR A O 1
ATOM 2124 N N . ALA A 1 131 ? 46.865 7.139 6.403 1.000 19.409 131 ALA A N 1
ATOM 2125 C CA . ALA A 1 131 ? 46.793 5.911 5.610 1.000 18.742 131 ALA A CA 1
ATOM 2126 C C . ALA A 1 131 ? 46.625 4.765 6.600 1.000 20.860 131 ALA A C 1
ATOM 2127 O O . ALA A 1 131 ? 47.023 4.913 7.745 1.000 20.952 131 ALA A O 1
ATOM 2134 N N . ILE A 1 132 ? 46.141 3.629 6.101 1.000 23.983 132 ILE A N 1
ATOM 2135 C CA . ILE A 1 132 ? 46.072 2.398 6.857 1.000 22.915 132 ILE A CA 1
ATOM 2136 C C . ILE A 1 132 ? 47.108 1.439 6.264 1.000 19.429 132 ILE A C 1
ATOM 2137 O O . ILE A 1 132 ? 47.227 1.323 5.034 1.000 18.790 132 ILE A O 1
ATOM 2153 N N . ALA A 1 133 ? 47.882 0.827 7.172 1.000 21.534 133 ALA A N 1
ATOM 2154 C CA . ALA A 1 133 ? 48.963 -0.092 6.851 1.000 18.802 133 ALA A CA 1
ATOM 2155 C C . ALA A 1 133 ? 48.859 -1.367 7.696 1.000 22.946 133 ALA A C 1
ATOM 2156 O O . ALA A 1 133 ? 48.178 -1.440 8.740 1.000 22.096 133 ALA A O 1
ATOM 2163 N N . THR A 1 134 ? 49.591 -2.385 7.237 1.000 20.220 134 THR A N 1
ATOM 2164 C CA . THR A 1 134 ? 49.770 -3.613 7.990 1.000 21.509 134 THR A CA 1
ATOM 2165 C C . THR A 1 134 ? 51.220 -3.739 8.383 1.000 18.051 134 THR A C 1
ATOM 2166 O O . THR A 1 134 ? 52.080 -3.608 7.576 1.000 17.992 134 THR A O 1
ATOM 2177 N N . VAL A 1 135 ? 51.519 -4.051 9.630 1.000 19.041 135 VAL A N 1
ATOM 2178 C CA . VAL A 1 135 ? 52.902 -4.288 9.984 1.000 18.574 135 VAL A CA 1
ATOM 2179 C C . VAL A 1 135 ? 53.412 -5.634 9.420 1.000 20.111 135 VAL A C 1
ATOM 2180 O O . VAL A 1 135 ? 52.830 -6.685 9.632 1.000 21.041 135 VAL A O 1
ATOM 2193 N N . ILE A 1 136 ? 54.538 -5.646 8.697 1.000 24.967 136 ILE A N 1
ATOM 2194 C CA . ILE A 1 136 ? 55.194 -6.832 8.147 1.000 25.855 136 ILE A CA 1
ATOM 2195 C C . ILE A 1 136 ? 56.245 -7.325 9.135 1.000 25.808 136 ILE A C 1
ATOM 2196 O O . ILE A 1 136 ? 56.299 -8.503 9.412 1.000 29.758 136 ILE A O 1
ATOM 2212 N N . LYS A 1 137 ? 57.065 -6.418 9.629 1.000 27.730 137 LYS A N 1
ATOM 2213 C CA . LYS A 1 137 ? 58.078 -6.660 10.623 1.000 27.590 137 LYS A CA 1
ATOM 2214 C C . LYS A 1 137 ? 57.908 -5.657 11.752 1.000 27.516 137 LYS A C 1
ATOM 2215 O O . LYS A 1 137 ? 57.969 -4.437 11.554 1.000 28.460 137 LYS A O 1
ATOM 2234 N N . GLY A 1 138 ? 57.696 -6.175 12.962 1.000 26.386 138 GLY A N 1
ATOM 2235 C CA . GLY A 1 138 ? 57.440 -5.316 14.104 1.000 27.500 138 GLY A CA 1
ATOM 2236 C C . GLY A 1 138 ? 58.673 -5.014 14.938 1.000 24.711 138 GLY A C 1
ATOM 2237 O O . GLY A 1 138 ? 59.784 -5.369 14.595 1.000 25.701 138 GLY A O 1
ATOM 2241 N N . GLY A 1 139 ? 58.446 -4.315 16.034 1.000 26.964 139 GLY A N 1
ATOM 2242 C CA . GLY A 1 139 ? 59.514 -3.834 16.899 1.000 32.056 139 GLY A CA 1
ATOM 2243 C C . GLY A 1 139 ? 59.072 -2.559 17.632 1.000 32.970 139 GLY A C 1
ATOM 2244 O O . GLY A 1 139 ? 57.905 -2.144 17.560 1.000 29.598 139 GLY A O 1
ATOM 2248 N N . GLU A 1 140 ? 60.025 -1.889 18.283 1.000 34.095 140 GLU A N 1
ATOM 2249 C CA . GLU A 1 140 ? 59.699 -0.669 19.019 1.000 32.543 140 GLU A CA 1
ATOM 2250 C C . GLU A 1 140 ? 59.988 0.575 18.183 1.000 32.695 140 GLU A C 1
ATOM 2251 O O . GLU A 1 140 ? 61.132 0.872 17.852 1.000 28.936 140 GLU A O 1
ATOM 2263 N N . LEU A 1 141 ? 58.928 1.345 17.902 1.000 28.727 141 LEU A N 1
ATOM 2264 C CA . LEU A 1 141 ? 58.991 2.551 17.105 1.000 28.879 141 LEU A CA 1
ATOM 2265 C C . LEU A 1 141 ? 59.448 3.697 17.990 1.000 30.517 141 LEU A C 1
ATOM 2266 O O . LEU A 1 141 ? 58.970 3.850 19.123 1.000 28.988 141 LEU A O 1
ATOM 2282 N N . LYS A 1 142 ? 60.428 4.444 17.470 1.000 30.833 142 LYS A N 1
ATOM 2283 C CA . LYS A 1 142 ? 61.045 5.547 18.205 1.000 32.583 142 LYS A CA 1
ATOM 2284 C C . LYS A 1 142 ? 61.029 6.812 17.368 1.000 29.153 142 LYS A C 1
ATOM 2285 O O . LYS A 1 142 ? 61.111 6.733 16.133 1.000 22.583 142 LYS A O 1
ATOM 2304 N N . PRO A 1 143 ? 61.031 7.999 18.014 1.000 27.335 143 PRO A N 1
ATOM 2305 C CA . PRO A 1 143 ? 61.069 9.268 17.297 1.000 26.242 143 PRO A CA 1
ATOM 2306 C C . PRO A 1 143 ? 62.339 9.430 16.457 1.000 28.494 143 PRO A C 1
ATOM 2307 O O . PRO A 1 143 ? 63.380 8.856 16.769 1.000 27.813 143 PRO A O 1
ATOM 2318 N N . GLY A 1 144 ? 62.149 10.019 15.276 1.000 21.725 144 GLY A N 1
ATOM 2319 C CA . GLY A 1 144 ? 63.252 10.533 14.484 1.000 23.907 144 GLY A CA 1
ATOM 2320 C C . GLY A 1 144 ? 63.867 9.509 13.542 1.000 21.277 144 GLY A C 1
ATOM 2321 O O . GLY A 1 144 ? 64.768 9.867 12.799 1.000 25.330 144 GLY A O 1
ATOM 2325 N N . LYS A 1 145 ? 63.352 8.265 13.508 1.000 21.137 145 LYS A N 1
ATOM 2326 C CA . LYS A 1 145 ? 63.960 7.215 12.697 1.000 19.115 145 LYS A CA 1
ATOM 2327 C C . LYS A 1 145 ? 63.546 7.415 11.246 1.000 20.857 145 LYS A C 1
ATOM 2328 O O . LYS A 1 145 ? 62.533 8.085 10.973 1.000 20.919 145 LYS A O 1
ATOM 2347 N N . GLY A 1 146 ? 64.312 6.797 10.351 1.000 18.760 146 GLY A N 1
ATOM 2348 C CA . GLY A 1 146 ? 64.090 6.891 8.918 1.000 20.675 146 GLY A CA 1
ATOM 2349 C C . GLY A 1 146 ? 62.799 6.177 8.503 1.000 19.789 146 GLY A C 1
ATOM 2350 O O . GLY A 1 146 ? 62.313 5.295 9.193 1.000 18.590 146 GLY A O 1
ATOM 2354 N N . PHE A 1 147 ? 62.323 6.508 7.287 1.000 20.910 147 PHE A N 1
ATOM 2355 C CA . PHE A 1 147 ? 61.058 6.084 6.758 1.000 21.554 147 PHE A CA 1
ATOM 2356 C C . PHE A 1 147 ? 61.228 6.130 5.250 1.000 23.518 147 PHE A C 1
ATOM 2357 O O . PHE A 1 147 ? 61.292 7.204 4.659 1.000 26.665 147 PHE A O 1
ATOM 2374 N N . ASN A 1 148 ? 61.439 4.966 4.670 1.000 18.773 148 ASN A N 1
ATOM 2375 C CA . ASN A 1 148 ? 61.755 4.883 3.255 1.000 20.921 148 ASN A CA 1
ATOM 2376 C C . ASN A 1 148 ? 60.666 4.105 2.560 1.000 19.364 148 ASN A C 1
ATOM 2377 O O . ASN A 1 148 ? 60.382 2.976 2.913 1.000 21.628 148 ASN A O 1
ATOM 2388 N N . LEU A 1 149 ? 60.203 4.662 1.442 1.000 19.203 149 LEU A N 1
ATOM 2389 C CA . LEU A 1 149 ? 59.113 4.114 0.674 1.000 18.857 149 LEU A CA 1
ATOM 2390 C C . LEU A 1 149 ? 59.668 3.289 -0.482 1.000 20.608 149 LEU A C 1
ATOM 2391 O O . LEU A 1 149 ? 60.520 3.779 -1.199 1.000 23.091 149 LEU A O 1
ATOM 2407 N N . GLN A 1 150 ? 59.018 2.184 -0.801 1.000 22.275 150 GLN A N 1
ATOM 2408 C CA . GLN A 1 150 ? 59.244 1.453 -2.027 1.000 24.525 150 GLN A CA 1
ATOM 2409 C C . GLN A 1 150 ? 57.892 1.037 -2.579 1.000 24.010 150 GLN A C 1
ATOM 2410 O O . GLN A 1 150 ? 57.201 0.274 -1.913 1.000 18.755 150 GLN A O 1
ATOM 2424 N N . PRO A 1 151 ? 57.468 1.483 -3.786 1.000 26.136 151 PRO A N 1
ATOM 2425 C CA . PRO A 1 151 ? 58.211 2.461 -4.580 1.000 30.874 151 PRO A CA 1
ATOM 2426 C C . PRO A 1 151 ? 58.013 3.878 -4.038 1.000 28.924 151 PRO A C 1
ATOM 2427 O O . PRO A 1 151 ? 57.087 4.137 -3.251 1.000 25.011 151 PRO A O 1
ATOM 2438 N N . HIS A 1 152 ? 58.913 4.766 -4.459 1.000 24.745 152 HIS A N 1
ATOM 2439 C CA . HIS A 1 152 ? 58.817 6.184 -4.146 1.000 23.291 152 HIS A CA 1
ATOM 2440 C C . HIS A 1 152 ? 58.577 6.894 -5.464 1.000 23.285 152 HIS A C 1
ATOM 2441 O O . HIS A 1 152 ? 59.429 6.897 -6.339 1.000 25.203 152 HIS A O 1
ATOM 2456 N N . PRO A 1 153 ? 57.420 7.568 -5.670 1.000 26.443 153 PRO A N 1
ATOM 2457 C CA . PRO A 1 153 ? 57.124 8.174 -6.966 1.000 24.319 153 PRO A CA 1
ATOM 2458 C C . PRO A 1 153 ? 58.058 9.361 -7.274 1.000 21.274 153 PRO A C 1
ATOM 2459 O O . PRO A 1 153 ? 58.746 9.895 -6.415 1.000 19.658 153 PRO A O 1
ATOM 2470 N N . PHE A 1 154 ? 58.224 9.628 -8.565 1.000 22.291 154 PHE A N 1
ATOM 2471 C CA . PHE A 1 154 ? 59.017 10.764 -9.026 1.000 22.836 154 PHE A CA 1
ATOM 2472 C C . PHE A 1 154 ? 58.077 11.964 -9.178 1.000 23.088 154 PHE A C 1
ATOM 2473 O O . PHE A 1 154 ? 57.509 12.173 -10.233 1.000 25.303 154 PHE A O 1
ATOM 2490 N N . VAL A 1 155 ? 57.904 12.745 -8.119 1.000 25.538 155 VAL A N 1
ATOM 2491 C CA . VAL A 1 155 ? 57.030 13.913 -8.054 1.000 29.252 155 VAL A CA 1
ATOM 2492 C C . VAL A 1 155 ? 57.812 15.055 -7.410 1.000 26.603 155 VAL A C 1
ATOM 2493 O O . VAL A 1 155 ? 58.799 14.822 -6.733 1.000 32.158 155 VAL A O 1
ATOM 2506 N N . GLN A 1 156 ? 57.393 16.290 -7.677 1.000 27.824 156 GLN A N 1
ATOM 2507 C CA . GLN A 1 156 ? 57.941 17.462 -7.007 1.000 27.229 156 GLN A CA 1
ATOM 2508 C C . GLN A 1 156 ? 57.572 17.461 -5.524 1.000 37.533 156 GLN A C 1
ATOM 2509 O O . GLN A 1 156 ? 56.412 17.602 -5.161 1.000 41.519 156 GLN A O 1
ATOM 2523 N N . ASN A 1 157 ? 58.563 17.320 -4.640 1.000 33.506 157 ASN A N 1
ATOM 2524 C CA . ASN A 1 157 ? 58.333 17.641 -3.242 1.000 32.145 157 ASN A CA 1
ATOM 2525 C C . ASN A 1 157 ? 58.559 19.150 -3.081 1.000 33.937 157 ASN A C 1
ATOM 2526 O O . ASN A 1 157 ? 59.628 19.671 -3.468 1.000 30.625 157 ASN A O 1
ATOM 2537 N N . GLN A 1 158 ? 57.563 19.865 -2.550 1.000 23.368 158 GLN A N 1
ATOM 2538 C CA . GLN A 1 158 ? 57.816 21.227 -2.155 1.000 26.271 158 GLN A CA 1
ATOM 2539 C C . GLN A 1 158 ? 58.702 21.205 -0.899 1.000 22.589 158 GLN A C 1
ATOM 2540 O O . GLN A 1 158 ? 58.592 20.327 0.002 1.000 22.676 158 GLN A O 1
ATOM 2554 N N . LEU A 1 159 ? 59.489 22.281 -0.761 1.000 20.775 159 LEU A N 1
ATOM 2555 C CA . LEU A 1 159 ? 60.329 22.373 0.414 1.000 18.493 159 LEU A CA 1
ATOM 2556 C C . LEU A 1 159 ? 59.461 22.356 1.651 1.000 19.550 159 LEU A C 1
ATOM 2557 O O . LEU A 1 159 ? 58.401 22.974 1.646 1.000 21.285 159 LEU A O 1
ATOM 2573 N N . SER A 1 160 ? 60.050 21.907 2.742 1.000 18.299 160 SER A N 1
ATOM 2574 C CA . SER A 1 160 ? 59.459 21.986 4.055 1.000 21.019 160 SER A CA 1
ATOM 2575 C C . SER A 1 160 ? 59.457 23.441 4.541 1.000 23.751 160 SER A C 1
ATOM 2576 O O . SER A 1 160 ? 60.186 24.299 4.016 1.000 17.392 160 SER A O 1
ATOM 2584 N N . GLU A 1 161 ? 58.545 23.770 5.476 1.000 20.306 161 GLU A N 1
ATOM 2585 C CA . GLU A 1 161 ? 58.540 25.136 5.991 1.000 19.691 161 GLU A CA 1
ATOM 2586 C C . GLU A 1 161 ? 59.934 25.488 6.560 1.000 20.958 161 GLU A C 1
ATOM 2587 O O . GLU A 1 161 ? 60.402 26.610 6.394 1.000 16.958 161 GLU A O 1
ATOM 2599 N N . ARG A 1 162 ? 60.610 24.517 7.176 1.000 21.307 162 ARG A N 1
ATOM 2600 C CA . ARG A 1 162 ? 61.897 24.770 7.819 1.000 22.024 162 ARG A CA 1
ATOM 2601 C C . ARG A 1 162 ? 62.955 25.056 6.749 1.000 21.017 162 ARG A C 1
ATOM 2602 O O . ARG A 1 162 ? 63.712 26.008 6.877 1.000 21.789 162 ARG A O 1
ATOM 2623 N N . ASP A 1 163 ? 62.946 24.287 5.687 1.000 18.904 163 ASP A N 1
ATOM 2624 C CA . ASP A 1 163 ? 63.948 24.487 4.637 1.000 21.566 163 ASP A CA 1
ATOM 2625 C C . ASP A 1 163 ? 63.668 25.792 3.898 1.000 21.293 163 ASP A C 1
ATOM 2626 O O . ASP A 1 163 ? 64.592 26.482 3.482 1.000 19.450 163 ASP A O 1
ATOM 2635 N N . ALA A 1 164 ? 62.373 26.072 3.626 1.000 19.988 164 ALA A N 1
ATOM 2636 C CA . ALA A 1 164 ? 62.029 27.343 3.006 1.000 21.047 164 ALA A CA 1
ATOM 2637 C C . ALA A 1 164 ? 62.539 28.544 3.819 1.000 18.463 164 ALA A C 1
ATOM 2638 O O . ALA A 1 164 ? 63.043 29.535 3.263 1.000 19.122 164 ALA A O 1
ATOM 2645 N N . GLU A 1 165 ? 62.461 28.435 5.133 1.000 17.412 165 GLU A N 1
ATOM 2646 C CA . GLU A 1 165 ? 62.893 29.456 6.024 1.000 18.004 165 GLU A CA 1
ATOM 2647 C C . GLU A 1 165 ? 64.417 29.589 5.956 1.000 21.118 165 GLU A C 1
ATOM 2648 O O . GLU A 1 165 ? 64.949 30.696 5.944 1.000 20.094 165 GLU A O 1
ATOM 2660 N N . ILE A 1 166 ? 65.112 28.438 5.952 1.000 16.563 166 ILE A N 1
ATOM 2661 C CA . ILE A 1 166 ? 66.566 28.447 5.896 1.000 18.699 166 ILE A CA 1
ATOM 2662 C C . ILE A 1 166 ? 66.990 29.174 4.627 1.000 15.219 166 ILE A C 1
ATOM 2663 O O . ILE A 1 166 ? 67.963 29.965 4.600 1.000 18.749 166 ILE A O 1
ATOM 2679 N N . VAL A 1 167 ? 66.338 28.861 3.539 1.000 14.547 167 VAL A N 1
ATOM 2680 C CA . VAL A 1 167 ? 66.719 29.430 2.266 1.000 16.290 167 VAL A CA 1
ATOM 2681 C C . VAL A 1 167 ? 66.485 30.939 2.296 1.000 20.444 167 VAL A C 1
ATOM 2682 O O . VAL A 1 167 ? 67.343 31.734 1.910 1.000 16.478 167 VAL A O 1
ATOM 2695 N N . GLU A 1 168 ? 65.320 31.339 2.813 1.000 23.051 168 GLU A N 1
ATOM 2696 C CA . GLU A 1 168 ? 65.000 32.754 2.905 1.000 23.900 168 GLU A CA 1
ATOM 2697 C C . GLU A 1 168 ? 66.033 33.493 3.775 1.000 21.454 168 GLU A C 1
ATO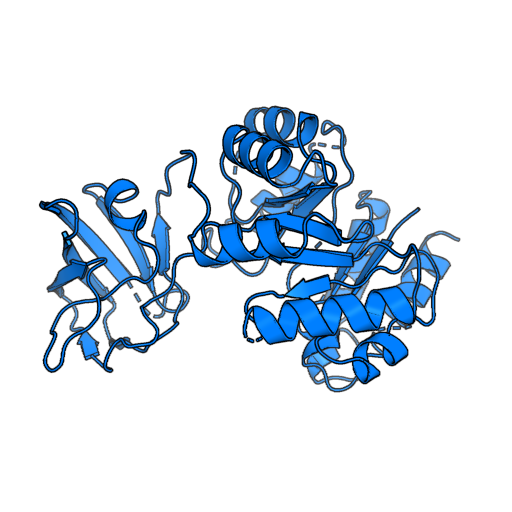M 2698 O O . GLU A 1 168 ? 66.425 34.613 3.456 1.000 24.106 168 GLU A O 1
ATOM 2710 N N . LYS A 1 169 ? 66.489 32.918 4.879 1.000 22.916 169 LYS A N 1
ATOM 2711 C CA . LYS A 1 169 ? 67.323 33.628 5.816 1.000 20.228 169 LYS A CA 1
ATOM 2712 C C . LYS A 1 169 ? 68.810 33.570 5.435 1.000 21.307 169 LYS A C 1
ATOM 2713 O O . LYS A 1 169 ? 69.613 34.237 6.099 1.000 23.797 169 LYS A O 1
ATOM 2732 N N . LEU A 1 170 ? 69.167 32.741 4.445 1.000 19.904 170 LEU A N 1
ATOM 2733 C CA . LEU A 1 170 ? 70.546 32.576 4.015 1.000 18.009 170 LEU A CA 1
ATOM 2734 C C . LEU A 1 170 ? 70.766 33.055 2.578 1.000 18.862 170 LEU A C 1
ATOM 2735 O O . LEU A 1 170 ? 71.917 33.025 2.113 1.000 20.012 170 LEU A O 1
ATOM 2751 N N . LYS A 1 171 ? 69.692 33.442 1.848 1.000 19.819 171 LYS A N 1
ATOM 2752 C CA . LYS A 1 171 ? 69.840 33.723 0.421 1.000 19.944 171 LYS A CA 1
ATOM 2753 C C . LYS A 1 171 ? 70.651 35.013 0.210 1.000 16.835 171 LYS A C 1
ATOM 2754 O O . LYS A 1 171 ? 71.180 35.199 -0.881 1.000 18.709 171 LYS A O 1
ATOM 2773 N N . ASP A 1 172 ? 70.835 35.819 1.239 1.000 18.456 172 ASP A N 1
ATOM 2774 C CA . ASP A 1 172 ? 71.617 37.050 1.159 1.000 24.810 172 ASP A CA 1
ATOM 2775 C C . ASP A 1 172 ? 73.089 36.875 1.581 1.000 21.871 172 ASP A C 1
ATOM 2776 O O . ASP A 1 172 ? 73.792 37.873 1.792 1.000 21.012 172 ASP A O 1
ATOM 2785 N N . VAL A 1 173 ? 73.515 35.651 1.892 1.000 17.242 173 VAL A N 1
ATOM 2786 C CA . VAL A 1 173 ? 74.917 35.376 2.162 1.000 17.658 173 VAL A CA 1
ATOM 2787 C C . VAL A 1 173 ? 75.560 34.849 0.890 1.000 15.709 173 VAL A C 1
ATOM 2788 O O . VAL A 1 173 ? 75.271 33.740 0.459 1.000 15.959 173 VAL A O 1
ATOM 2801 N N . LYS A 1 174 ? 76.477 35.595 0.284 1.000 16.381 174 LYS A N 1
ATOM 2802 C CA . LYS A 1 174 ? 76.872 35.266 -1.076 1.000 17.710 174 LYS A CA 1
ATOM 2803 C C . LYS A 1 174 ? 77.515 33.867 -1.142 1.000 15.433 174 LYS A C 1
ATOM 2804 O O . LYS A 1 174 ? 77.402 33.184 -2.157 1.000 17.645 174 LYS A O 1
ATOM 2823 N N . GLU A 1 175 ? 78.233 33.446 -0.081 1.000 13.733 175 GLU A N 1
ATOM 2824 C CA . GLU A 1 175 ? 78.991 32.217 -0.097 1.000 13.281 175 GLU A CA 1
ATOM 2825 C C . GLU A 1 175 ? 78.131 30.953 -0.092 1.000 14.527 175 GLU A C 1
ATOM 2826 O O . GLU A 1 175 ? 78.647 29.858 -0.350 1.000 14.489 175 GLU A O 1
ATOM 2838 N N . VAL A 1 176 ? 76.869 31.057 0.350 1.000 15.928 176 VAL A N 1
ATOM 2839 C CA . VAL A 1 176 ? 76.037 29.874 0.545 1.000 15.875 176 VAL A CA 1
ATOM 2840 C C . VAL A 1 176 ? 75.654 29.227 -0.770 1.000 17.330 176 VAL A C 1
ATOM 2841 O O . VAL A 1 176 ? 75.271 29.921 -1.699 1.000 15.266 176 VAL A O 1
ATOM 2854 N N . CYS A 1 177 ? 75.827 27.902 -0.795 1.000 16.416 177 CYS A N 1
ATOM 2855 C CA . CYS A 1 177 ? 75.306 26.992 -1.801 1.000 16.664 177 CYS A CA 1
ATOM 2856 C C . CYS A 1 177 ? 74.342 26.079 -1.084 1.000 16.731 177 CYS A C 1
ATOM 2857 O O . CYS A 1 177 ? 74.423 25.929 0.151 1.000 14.808 177 CYS A O 1
ATOM 2865 N N . PHE A 1 178 ? 73.307 25.596 -1.768 1.000 16.108 178 PHE A N 1
ATOM 2866 C CA . PHE A 1 178 ? 72.365 24.679 -1.107 1.000 16.618 178 PHE A CA 1
ATOM 2867 C C . PHE A 1 178 ? 72.494 23.305 -1.741 1.000 15.400 178 PHE A C 1
ATOM 2868 O O . PHE A 1 178 ? 72.537 23.177 -2.961 1.000 15.377 178 PHE A O 1
ATOM 2885 N N . ALA A 1 179 ? 72.562 22.281 -0.906 1.000 14.050 179 ALA A N 1
ATOM 2886 C CA . ALA A 1 179 ? 72.412 20.885 -1.294 1.000 14.445 179 ALA A CA 1
ATOM 2887 C C . ALA A 1 179 ? 71.024 20.416 -0.887 1.000 15.482 179 ALA A C 1
ATOM 2888 O O . ALA A 1 179 ? 70.665 20.445 0.293 1.000 15.321 179 ALA A O 1
ATOM 2895 N N . LEU A 1 180 ? 70.286 19.993 -1.893 1.000 13.954 180 LEU A N 1
ATOM 2896 C CA . LEU A 1 180 ? 68.915 19.542 -1.688 1.000 18.142 180 LEU A CA 1
ATOM 2897 C C . LEU A 1 180 ? 68.882 18.013 -1.556 1.000 17.139 180 LEU A C 1
ATOM 2898 O O . LEU A 1 180 ? 69.198 17.305 -2.490 1.000 14.945 180 LEU A O 1
ATOM 2914 N N . SER A 1 181 ? 68.415 17.528 -0.390 1.000 16.439 181 SER A N 1
ATOM 2915 C CA . SER A 1 181 ? 68.273 16.103 -0.144 1.000 19.130 181 SER A CA 1
ATOM 2916 C C . SER A 1 181 ? 67.155 15.485 -0.997 1.000 17.937 181 SER A C 1
ATOM 2917 O O . SER A 1 181 ? 66.122 16.108 -1.254 1.000 18.799 181 SER A O 1
ATOM 2925 N N . PHE A 1 182 ? 67.404 14.236 -1.416 1.000 18.262 182 PHE A N 1
ATOM 2926 C CA . PHE A 1 182 ? 66.453 13.333 -2.037 1.000 21.519 182 PHE A CA 1
ATOM 2927 C C . PHE A 1 182 ? 65.774 14.001 -3.223 1.000 24.609 182 PHE A C 1
ATOM 2928 O O . PHE A 1 182 ? 64.541 14.018 -3.305 1.000 24.310 182 PHE A O 1
ATOM 2945 N N . VAL A 1 183 ? 66.565 14.502 -4.166 1.000 19.993 183 VAL A N 1
ATOM 2946 C CA . VAL A 1 183 ? 65.977 15.073 -5.372 1.000 19.764 183 VAL A CA 1
ATOM 2947 C C . VAL A 1 183 ? 65.365 13.934 -6.204 1.000 20.877 183 VAL A C 1
ATOM 2948 O O . VAL A 1 183 ? 65.945 12.832 -6.268 1.000 20.962 183 VAL A O 1
ATOM 2961 N N . CYS A 1 184 ? 64.186 14.221 -6.827 1.000 21.246 184 CYS A N 1
ATOM 2962 C CA . CYS A 1 184 ? 63.486 13.293 -7.707 1.000 22.322 184 CYS A CA 1
ATOM 2963 C C . CYS A 1 184 ? 63.263 13.900 -9.092 1.000 21.034 184 CYS A C 1
ATOM 2964 O O . CYS A 1 184 ? 63.330 13.167 -10.080 1.000 23.723 184 CYS A O 1
ATOM 2972 N N . VAL A 1 185 ? 62.970 15.230 -9.179 1.000 21.561 185 VAL A N 1
ATOM 2973 C CA . VAL A 1 185 ? 62.596 15.868 -10.438 1.000 22.834 185 VAL A CA 1
ATOM 2974 C C . VAL A 1 185 ? 63.213 17.255 -10.602 1.000 20.716 185 VAL A C 1
ATOM 2975 O O . VAL A 1 185 ? 63.489 17.965 -9.636 1.000 22.739 185 VAL A O 1
ATOM 2988 N N . VAL A 1 186 ? 63.325 17.684 -11.863 1.000 22.032 186 VAL A N 1
ATOM 2989 C CA . VAL A 1 186 ? 63.968 18.941 -12.167 1.000 24.301 186 VAL A CA 1
ATOM 2990 C C . VAL A 1 186 ? 63.220 20.093 -11.510 1.000 26.303 186 VAL A C 1
ATOM 2991 O O . VAL A 1 186 ? 63.843 21.090 -11.148 1.000 23.924 186 VAL A O 1
ATOM 3004 N N . GLU A 1 187 ? 61.878 20.018 -11.416 1.000 23.675 187 GLU A N 1
ATOM 3005 C CA . GLU A 1 187 ? 61.114 21.109 -10.831 1.000 27.176 187 GLU A CA 1
ATOM 3006 C C . GLU A 1 187 ? 61.570 21.450 -9.411 1.000 25.234 187 GLU A C 1
ATOM 3007 O O . GLU A 1 187 ? 61.481 22.613 -9.005 1.000 20.485 187 GLU A O 1
ATOM 3019 N N . GLU A 1 188 ? 62.083 20.477 -8.651 1.000 23.613 188 GLU A N 1
ATOM 3020 C CA . GLU A 1 188 ? 62.570 20.761 -7.292 1.000 24.470 188 GLU A CA 1
ATOM 3021 C C . GLU A 1 188 ? 63.802 21.672 -7.356 1.000 22.177 188 GLU A C 1
ATOM 3022 O O . GLU A 1 188 ? 63.943 22.578 -6.539 1.000 22.013 188 GLU A O 1
ATOM 3034 N N . ILE A 1 189 ? 64.693 21.423 -8.329 1.000 19.751 189 ILE A N 1
ATOM 3035 C CA . ILE A 1 189 ? 65.830 22.315 -8.518 1.000 18.908 189 ILE A CA 1
ATOM 3036 C C . ILE A 1 189 ? 65.331 23.699 -8.949 1.000 21.145 189 ILE A C 1
ATOM 3037 O O . ILE A 1 189 ? 65.853 24.730 -8.501 1.000 22.309 189 ILE A O 1
ATOM 3053 N N . GLN A 1 190 ? 64.426 23.768 -9.944 1.000 22.707 190 GLN A N 1
ATOM 3054 C CA . GLN A 1 190 ? 63.973 25.066 -10.442 1.000 25.483 190 GLN A CA 1
ATOM 3055 C C . GLN A 1 190 ? 63.385 25.882 -9.319 1.000 25.046 190 GLN A C 1
ATOM 3056 O O . GLN A 1 190 ? 63.657 27.082 -9.209 1.000 27.907 190 GLN A O 1
ATOM 3070 N N . ASP A 1 191 ? 62.559 25.254 -8.480 1.000 23.024 191 ASP A N 1
ATOM 3071 C CA . ASP A 1 191 ? 61.965 25.959 -7.360 1.000 23.449 191 ASP A CA 1
ATOM 3072 C C . ASP A 1 191 ? 63.044 26.538 -6.429 1.000 25.296 191 ASP A C 1
ATOM 3073 O O . ASP A 1 191 ? 62.897 27.652 -5.927 1.000 25.195 191 ASP A O 1
ATOM 3082 N N . LEU A 1 192 ? 64.019 25.712 -6.063 1.000 22.583 192 LEU A N 1
ATOM 3083 C CA . LEU A 1 192 ? 65.080 26.130 -5.165 1.000 20.149 192 LEU A CA 1
ATOM 3084 C C . LEU A 1 192 ? 65.946 27.224 -5.804 1.000 18.696 192 LEU A C 1
ATOM 3085 O O . LEU A 1 192 ? 66.342 28.166 -5.109 1.000 19.272 192 LEU A O 1
ATOM 3101 N N . LYS A 1 193 ? 66.181 27.178 -7.133 1.000 19.069 193 LYS A N 1
ATOM 3102 C CA . LYS A 1 193 ? 66.859 28.269 -7.831 1.000 19.920 193 LYS A CA 1
ATOM 3103 C C . LYS A 1 193 ? 66.077 29.581 -7.695 1.000 22.989 193 LYS A C 1
ATOM 3104 O O . LYS A 1 193 ? 66.637 30.634 -7.355 1.000 22.420 193 LYS A O 1
ATOM 3123 N N . LYS A 1 194 ? 64.755 29.506 -7.876 1.000 23.175 194 LYS A N 1
ATOM 3124 C CA . LYS A 1 194 ? 63.933 30.709 -7.806 1.000 27.303 194 LYS A CA 1
ATOM 3125 C C . LYS A 1 194 ? 63.946 31.266 -6.378 1.000 22.414 194 LYS A C 1
ATOM 3126 O O . LYS A 1 194 ? 64.123 32.470 -6.138 1.000 23.828 194 LYS A O 1
ATOM 3145 N N . ARG A 1 195 ? 63.791 30.411 -5.393 1.000 21.714 195 ARG A N 1
ATOM 3146 C CA . ARG A 1 195 ? 63.674 30.913 -4.032 1.000 24.668 195 ARG A CA 1
ATOM 3147 C C . ARG A 1 195 ? 65.001 31.450 -3.506 1.000 24.758 195 ARG A C 1
ATOM 3148 O O . ARG A 1 195 ? 65.008 32.219 -2.554 1.000 21.782 195 ARG A O 1
ATOM 3169 N N . SER A 1 196 ? 66.105 30.977 -4.089 1.000 24.142 196 SER A N 1
ATOM 3170 C CA . SER A 1 196 ? 67.409 31.316 -3.545 1.000 22.688 196 SER A CA 1
ATOM 3171 C C . SER A 1 196 ? 68.058 32.433 -4.369 1.000 26.010 196 SER A C 1
ATOM 3172 O O . SER A 1 196 ? 69.176 32.832 -4.091 1.000 22.744 196 SER A O 1
ATOM 3180 N N . ASN A 1 197 ? 67.352 32.929 -5.404 1.000 28.847 197 ASN A N 1
ATOM 3181 C CA . ASN A 1 197 ? 67.872 33.931 -6.318 1.000 31.515 197 ASN A CA 1
ATOM 3182 C C . ASN A 1 197 ? 69.041 33.384 -7.127 1.000 29.030 197 ASN A C 1
ATOM 3183 O O . ASN A 1 197 ? 70.050 34.050 -7.292 1.000 27.387 197 ASN A O 1
ATOM 3194 N N . GLY A 1 198 ? 68.932 32.163 -7.638 1.000 20.629 198 GLY A N 1
ATOM 3195 C CA . GLY A 1 198 ? 69.912 31.722 -8.608 1.000 21.540 198 GLY A CA 1
ATOM 3196 C C . GLY A 1 198 ? 71.159 31.107 -7.960 1.000 20.890 198 GLY A C 1
ATOM 3197 O O . GLY A 1 198 ? 72.186 30.959 -8.610 1.000 22.637 198 GLY A O 1
ATOM 3201 N N . LYS A 1 199 ? 71.115 30.791 -6.671 1.000 18.242 199 LYS A N 1
ATOM 3202 C CA . LYS A 1 199 ? 72.302 30.246 -6.037 1.000 17.970 199 LYS A CA 1
ATOM 3203 C C . LYS A 1 199 ? 72.718 28.909 -6.656 1.000 18.426 199 LYS A C 1
ATOM 3204 O O . LYS A 1 199 ? 71.972 28.185 -7.379 1.000 16.655 199 LYS A O 1
ATOM 3223 N N . TYR A 1 200 ? 73.975 28.594 -6.353 1.000 16.399 200 TYR A N 1
ATOM 3224 C CA . TYR A 1 200 ? 74.570 27.318 -6.719 1.000 18.493 200 TYR A CA 1
ATOM 3225 C C . TYR A 1 200 ? 73.837 26.219 -5.950 1.000 16.164 200 TYR A C 1
ATOM 3226 O O . TYR A 1 200 ? 73.757 26.265 -4.699 1.000 17.782 200 TYR A O 1
ATOM 3244 N N . ILE A 1 201 ? 73.403 25.209 -6.702 1.000 17.371 201 ILE A N 1
ATOM 3245 C CA . ILE A 1 201 ? 72.581 24.139 -6.148 1.000 18.628 201 ILE A CA 1
ATOM 3246 C C . ILE A 1 201 ? 73.184 22.749 -6.424 1.000 17.328 201 ILE A C 1
ATOM 3247 O O . ILE A 1 201 ? 73.542 22.428 -7.553 1.000 16.821 201 ILE A O 1
ATOM 3263 N N . VAL A 1 202 ? 73.194 21.922 -5.378 1.000 13.886 202 VAL A N 1
ATOM 3264 C CA . VAL A 1 202 ? 73.607 20.530 -5.482 1.000 12.900 202 VAL A CA 1
ATOM 3265 C C . VAL A 1 202 ? 72.342 19.693 -5.440 1.000 13.506 202 VAL A C 1
ATOM 3266 O O . VAL A 1 202 ? 71.539 19.791 -4.488 1.000 15.528 202 VAL A O 1
ATOM 3279 N N . ALA A 1 203 ? 72.152 18.854 -6.468 1.000 13.621 203 ALA A N 1
ATOM 3280 C CA . ALA A 1 203 ? 71.167 17.764 -6.371 1.000 14.466 203 ALA A CA 1
ATOM 3281 C C . ALA A 1 203 ? 71.762 16.527 -5.686 1.000 13.596 203 ALA A C 1
ATOM 3282 O O . ALA A 1 203 ? 72.746 15.956 -6.145 1.000 14.270 203 ALA A O 1
ATOM 3289 N N . LYS A 1 204 ? 71.206 16.156 -4.536 1.000 13.007 204 LYS A N 1
ATOM 3290 C CA . LYS A 1 204 ? 71.583 14.956 -3.833 1.000 12.702 204 LYS A CA 1
ATOM 3291 C C . LYS A 1 204 ? 70.769 13.774 -4.331 1.000 14.892 204 LYS A C 1
ATOM 3292 O O . LYS A 1 204 ? 69.536 13.810 -4.242 1.000 14.619 204 LYS A O 1
ATOM 3311 N N . ILE A 1 205 ? 71.475 12.827 -4.985 1.000 15.593 205 ILE A N 1
ATOM 3312 C CA . ILE A 1 205 ? 70.894 11.619 -5.551 1.000 17.225 205 ILE A CA 1
ATOM 3313 C C . ILE A 1 205 ? 71.003 10.484 -4.539 1.000 19.160 205 ILE A C 1
ATOM 3314 O O . ILE A 1 205 ? 72.108 10.050 -4.237 1.000 17.956 205 ILE A O 1
ATOM 3330 N N . GLU A 1 206 ? 69.843 10.053 -4.026 1.000 20.093 206 GLU A N 1
ATOM 3331 C CA . GLU A 1 206 ? 69.763 9.115 -2.936 1.000 20.504 206 GLU A CA 1
ATOM 3332 C C . GLU A 1 206 ? 68.849 7.948 -3.279 1.000 19.601 206 GLU A C 1
ATOM 3333 O O . GLU A 1 206 ? 68.425 7.179 -2.400 1.000 16.592 206 GLU A O 1
ATOM 3345 N N . ARG A 1 207 ? 68.711 7.734 -4.574 1.000 17.260 207 ARG A N 1
ATOM 3346 C CA . ARG A 1 207 ? 67.817 6.729 -5.134 1.000 17.770 207 ARG A CA 1
ATOM 3347 C C . ARG A 1 207 ? 68.304 6.407 -6.552 1.000 18.099 207 ARG A C 1
ATOM 3348 O O . ARG A 1 207 ? 69.176 7.089 -7.066 1.000 17.843 207 ARG A O 1
ATOM 3369 N N . GLU A 1 208 ? 67.718 5.356 -7.128 1.000 18.939 208 GLU A N 1
ATOM 3370 C CA . GLU A 1 208 ? 68.009 4.929 -8.479 1.000 22.800 208 GLU A CA 1
ATOM 3371 C C . GLU A 1 208 ? 67.256 5.875 -9.396 1.000 21.547 208 GLU A C 1
ATOM 3372 O O . GLU A 1 208 ? 66.127 6.183 -9.133 1.000 20.910 208 GLU A O 1
ATOM 3401 N N . ASP A 1 210 ? 67.036 6.902 -13.812 1.000 20.146 210 ASP A N 1
ATOM 3402 C CA . ASP A 1 210 ? 67.565 6.681 -15.156 1.000 20.299 210 ASP A CA 1
ATOM 3403 C C . ASP A 1 210 ? 68.388 7.863 -15.635 1.000 18.704 210 ASP A C 1
ATOM 3404 O O . ASP A 1 210 ? 68.159 8.994 -15.240 1.000 21.058 210 ASP A O 1
ATOM 3413 N N . LEU A 1 211 ? 69.226 7.620 -16.641 1.000 22.914 211 LEU A N 1
ATOM 3414 C CA . LEU A 1 211 ? 70.102 8.631 -17.195 1.000 21.710 211 LEU A CA 1
ATOM 3415 C C . LEU A 1 211 ? 69.350 9.858 -17.686 1.000 19.035 211 LEU A C 1
ATOM 3416 O O . LEU A 1 211 ? 69.805 10.995 -17.556 1.000 14.800 211 LEU A O 1
ATOM 3432 N N . GLU A 1 212 ? 68.184 9.631 -18.313 1.000 20.871 212 GLU A N 1
ATOM 3433 C CA . GLU A 1 212 ? 67.486 10.727 -18.923 1.000 23.673 212 GLU A CA 1
ATOM 3434 C C . GLU A 1 212 ? 66.975 11.657 -17.834 1.000 21.192 212 GLU A C 1
ATOM 3435 O O . GLU A 1 212 ? 67.014 12.877 -17.991 1.000 23.114 212 GLU A O 1
ATOM 3447 N N . ARG A 1 213 ? 66.472 11.104 -16.724 1.000 21.196 213 ARG A N 1
ATOM 3448 C CA . ARG A 1 213 ? 66.038 11.953 -15.629 1.000 21.804 213 ARG A CA 1
ATOM 3449 C C . ARG A 1 213 ? 67.228 12.787 -15.140 1.000 19.689 213 ARG A C 1
ATOM 3450 O O . ARG A 1 213 ? 67.116 13.966 -14.809 1.000 19.617 213 ARG A O 1
ATOM 3471 N N . LEU A 1 214 ? 68.388 12.147 -15.063 1.000 20.150 214 LEU A N 1
ATOM 3472 C CA . LEU A 1 214 ? 69.551 12.770 -14.437 1.000 21.135 214 LEU A CA 1
ATOM 3473 C C . LEU A 1 214 ? 70.102 13.849 -15.365 1.000 25.064 214 LEU A C 1
ATOM 3474 O O . LEU A 1 214 ? 70.488 14.896 -14.871 1.000 19.337 214 LEU A O 1
ATOM 3490 N N . LYS A 1 215 ? 70.031 13.639 -16.706 1.000 20.648 215 LYS A N 1
ATOM 3491 C CA . LYS A 1 215 ? 70.382 14.665 -17.660 1.000 21.464 215 LYS A CA 1
ATOM 3492 C C . LYS A 1 215 ? 69.538 15.907 -17.501 1.000 23.893 215 LYS A C 1
ATOM 3493 O O . LYS A 1 215 ? 70.078 17.020 -17.485 1.000 23.598 215 LYS A O 1
ATOM 3512 N N . ALA A 1 216 ? 68.237 15.711 -17.312 1.000 25.814 216 ALA A N 1
ATOM 3513 C CA . ALA A 1 216 ? 67.338 16.833 -17.081 1.000 22.559 216 ALA A CA 1
ATOM 3514 C C . ALA A 1 216 ? 67.749 17.572 -15.819 1.000 25.165 216 ALA A C 1
ATOM 3515 O O . ALA A 1 216 ? 67.819 18.808 -15.784 1.000 24.157 216 ALA A O 1
ATOM 3522 N N . ILE A 1 217 ? 67.930 16.816 -14.736 1.000 24.507 217 ILE A N 1
ATOM 3523 C CA . ILE A 1 217 ? 68.297 17.427 -13.469 1.000 25.148 217 ILE A CA 1
ATOM 3524 C C . ILE A 1 217 ? 69.640 18.154 -13.584 1.000 24.105 217 ILE A C 1
ATOM 3525 O O . ILE A 1 217 ? 69.760 19.292 -13.144 1.000 26.755 217 ILE A O 1
ATOM 3541 N N . SER A 1 218 ? 70.603 17.539 -14.248 1.000 24.660 218 SER A N 1
ATOM 3542 C CA . SER A 1 218 ? 71.969 18.041 -14.320 1.000 24.930 218 SER A CA 1
ATOM 3543 C C . SER A 1 218 ? 72.098 19.326 -15.121 1.000 30.537 218 SER A C 1
ATOM 3544 O O . SER A 1 218 ? 73.103 20.019 -14.995 1.000 32.258 218 SER A O 1
ATOM 3552 N N . SER A 1 219 ? 71.103 19.641 -15.948 1.000 29.515 219 SER A N 1
ATOM 3553 C CA . SER A 1 219 ? 71.132 20.843 -16.756 1.000 33.408 219 SER A CA 1
ATOM 3554 C C . SER A 1 219 ? 70.624 22.048 -15.968 1.000 31.487 219 SER A C 1
ATOM 3555 O O . SER A 1 219 ? 70.847 23.170 -16.384 1.000 35.823 219 SER A O 1
ATOM 3563 N N . GLN A 1 220 ? 69.988 21.801 -14.827 1.000 24.173 220 GLN A N 1
ATOM 3564 C CA . GLN A 1 220 ? 69.454 22.830 -13.965 1.000 27.106 220 GLN A CA 1
ATOM 3565 C C . GLN A 1 220 ? 70.307 23.000 -12.704 1.000 24.462 220 GLN A C 1
ATOM 3566 O O . GLN A 1 220 ? 70.298 24.074 -12.176 1.000 26.284 220 GLN A O 1
ATOM 3580 N N . CYS A 1 221 ? 70.898 21.934 -12.145 1.000 19.111 221 CYS A N 1
ATOM 3581 C CA . CYS A 1 221 ? 71.695 22.053 -10.907 1.000 20.082 221 CYS A CA 1
ATOM 3582 C C . CYS A 1 221 ? 73.152 22.316 -11.261 1.000 20.179 221 CYS A C 1
ATOM 3583 O O . CYS A 1 221 ? 73.490 22.400 -12.451 1.000 20.584 221 CYS A O 1
ATOM 3591 N N . ASN A 1 222 ? 74.029 22.511 -10.268 1.000 17.056 222 ASN A N 1
ATOM 3592 C CA . ASN A 1 222 ? 75.404 22.877 -10.532 1.000 20.084 222 ASN A CA 1
ATOM 3593 C C . ASN A 1 222 ? 76.412 21.752 -10.204 1.000 18.820 222 ASN A C 1
ATOM 3594 O O . ASN A 1 222 ? 77.570 21.752 -10.674 1.000 16.017 222 ASN A O 1
ATOM 3605 N N . GLU A 1 223 ? 75.898 20.741 -9.512 1.000 15.692 223 GLU A N 1
ATOM 3606 C CA . GLU A 1 223 ? 76.694 19.653 -8.977 1.000 17.658 223 GLU A CA 1
ATOM 3607 C C . GLU A 1 223 ? 75.733 18.556 -8.534 1.000 15.439 223 GLU A C 1
ATOM 3608 O O . GLU A 1 223 ? 74.612 18.830 -8.090 1.000 14.753 223 GLU A O 1
ATOM 3620 N N . ILE A 1 224 ? 76.230 17.327 -8.574 1.000 13.601 224 ILE A N 1
ATOM 3621 C CA . ILE A 1 224 ? 75.482 16.180 -8.094 1.000 14.685 224 ILE A CA 1
ATOM 3622 C C . ILE A 1 224 ? 76.329 15.463 -7.037 1.000 14.950 224 ILE A C 1
ATOM 3623 O O . ILE A 1 224 ? 77.504 15.250 -7.255 1.000 15.214 224 ILE A O 1
ATOM 3639 N N . TRP A 1 225 ? 75.701 15.161 -5.865 1.000 15.914 225 TRP A N 1
ATOM 3640 C CA . TRP A 1 225 ? 76.240 14.231 -4.917 1.000 14.261 225 TRP A CA 1
ATOM 3641 C C . TRP A 1 225 ? 75.527 12.878 -5.054 1.000 12.929 225 TRP A C 1
ATOM 3642 O O . TRP A 1 225 ? 74.292 12.817 -4.999 1.000 16.325 225 TRP A O 1
ATOM 3663 N N . ILE A 1 226 ? 76.295 11.793 -5.133 1.000 12.872 226 ILE A N 1
ATOM 3664 C CA . ILE A 1 226 ? 75.822 10.439 -4.959 1.000 12.451 226 ILE A CA 1
ATOM 3665 C C . ILE A 1 226 ? 75.919 10.139 -3.472 1.000 14.900 226 ILE A C 1
ATOM 3666 O O . ILE A 1 226 ? 77.027 9.928 -2.988 1.000 16.721 226 ILE A O 1
ATOM 3682 N N . CYS A 1 227 ? 74.765 9.992 -2.839 1.000 14.158 227 CYS A N 1
ATOM 3683 C CA . CYS A 1 227 ? 74.647 9.884 -1.401 1.000 15.448 227 CYS A CA 1
ATOM 3684 C C . CYS A 1 227 ? 74.326 8.463 -1.006 1.000 14.449 227 CYS A C 1
ATOM 3685 O O . CYS A 1 227 ? 73.162 8.042 -0.929 1.000 17.952 227 CYS A O 1
ATOM 3693 N N . ARG A 1 228 ? 75.372 7.710 -0.691 1.000 13.326 228 ARG A N 1
ATOM 3694 C CA . ARG A 1 228 ? 75.226 6.277 -0.461 1.000 13.250 228 ARG A CA 1
ATOM 3695 C C . ARG A 1 228 ? 74.587 5.947 0.895 1.000 16.047 228 ARG A C 1
ATOM 3696 O O . ARG A 1 228 ? 74.163 4.826 1.087 1.000 18.196 228 ARG A O 1
ATOM 3717 N N . GLY A 1 229 ? 74.633 6.837 1.847 1.000 17.787 229 GLY A N 1
ATOM 3718 C CA . GLY A 1 229 ? 73.970 6.598 3.134 1.000 19.476 229 GLY A CA 1
ATOM 3719 C C . GLY A 1 229 ? 72.504 6.174 2.948 1.000 22.578 229 GLY A C 1
ATOM 3720 O O . GLY A 1 229 ? 72.121 5.014 2.924 1.000 30.192 229 GLY A O 1
ATOM 3724 N N . ASP A 1 230 ? 71.658 7.135 2.659 1.000 26.124 230 ASP A N 1
ATOM 3725 C CA . ASP A 1 230 ? 70.249 6.890 2.447 1.000 24.947 230 ASP A CA 1
ATOM 3726 C C . ASP A 1 230 ? 70.033 6.027 1.214 1.000 24.578 230 ASP A C 1
ATOM 3727 O O . ASP A 1 230 ? 69.065 5.294 1.205 1.000 20.210 230 ASP A O 1
ATOM 3753 N N . GLY A 1 232 ? 71.527 3.403 0.419 1.000 22.554 232 GLY A N 1
ATOM 3754 C CA . GLY A 1 232 ? 71.606 2.029 0.908 1.000 23.170 232 GLY A CA 1
ATOM 3755 C C . GLY A 1 232 ? 70.305 1.524 1.529 1.000 25.359 232 GLY A C 1
ATOM 3756 O O . GLY A 1 232 ? 69.954 0.355 1.432 1.000 22.455 232 GLY A O 1
ATOM 3760 N N . VAL A 1 233 ? 69.578 2.376 2.225 1.000 25.925 233 VAL A N 1
ATOM 3761 C CA . VAL A 1 233 ? 68.311 1.908 2.788 1.000 28.114 233 VAL A CA 1
ATOM 3762 C C . VAL A 1 233 ? 67.221 1.828 1.710 1.000 24.956 233 VAL A C 1
ATOM 3763 O O . VAL A 1 233 ? 66.463 0.868 1.541 1.000 25.632 233 VAL A O 1
ATOM 3776 N N . GLN A 1 234 ? 67.208 2.857 0.890 1.000 22.266 234 GLN A N 1
ATOM 3777 C CA . GLN A 1 234 ? 66.222 3.001 -0.171 1.000 22.970 234 GLN A CA 1
ATOM 3778 C C . GLN A 1 234 ? 66.269 1.847 -1.145 1.000 21.898 234 GLN A C 1
ATOM 3779 O O . GLN A 1 234 ? 65.207 1.397 -1.594 1.000 21.433 234 GLN A O 1
ATOM 3793 N N . LEU A 1 235 ? 67.497 1.431 -1.551 1.000 20.429 235 LEU A N 1
ATOM 3794 C CA . LEU A 1 235 ? 67.689 0.452 -2.595 1.000 20.793 235 LEU A CA 1
ATOM 3795 C C . LEU A 1 235 ? 68.063 -0.929 -2.021 1.000 19.375 235 LEU A C 1
ATOM 3796 O O . LEU A 1 235 ? 68.045 -1.879 -2.732 1.000 21.523 235 LEU A O 1
ATOM 3812 N N . GLY A 1 236 ? 68.490 -1.009 -0.782 1.000 19.586 236 GLY A N 1
ATOM 3813 C CA . GLY A 1 236 ? 69.219 -2.176 -0.309 1.000 21.506 236 GLY A CA 1
ATOM 3814 C C . GLY A 1 236 ? 70.666 -2.174 -0.839 1.000 20.352 236 GLY A C 1
ATOM 3815 O O . GLY A 1 236 ? 71.048 -1.413 -1.736 1.000 16.189 236 GLY A O 1
ATOM 3819 N N . PHE A 1 237 ? 71.494 -3.026 -0.229 1.000 21.632 237 PHE A N 1
ATOM 3820 C CA . PHE A 1 237 ? 72.938 -2.971 -0.443 1.000 17.792 237 PHE A CA 1
ATOM 3821 C C . PHE A 1 237 ? 73.301 -3.371 -1.863 1.000 16.723 237 PHE A C 1
ATOM 3822 O O . PHE A 1 237 ? 74.099 -2.707 -2.484 1.000 15.882 237 PHE A O 1
ATOM 3839 N N . VAL A 1 238 ? 72.680 -4.437 -2.379 1.000 15.493 238 VAL A N 1
ATOM 3840 C CA . VAL A 1 238 ? 72.950 -4.838 -3.743 1.000 17.039 238 VAL A CA 1
ATOM 3841 C C . VAL A 1 238 ? 72.470 -3.785 -4.733 1.000 15.821 238 VAL A C 1
ATOM 3842 O O . VAL A 1 238 ? 73.183 -3.398 -5.692 1.000 16.983 238 VAL A O 1
ATOM 3855 N N . GLY A 1 239 ? 71.218 -3.328 -4.529 1.000 15.071 239 GLY A N 1
ATOM 3856 C CA . GLY A 1 239 ? 70.687 -2.291 -5.420 1.000 18.061 239 GLY A CA 1
ATOM 3857 C C . GLY A 1 239 ? 71.523 -0.995 -5.401 1.000 16.539 239 GLY A C 1
ATOM 3858 O O . GLY A 1 239 ? 71.801 -0.439 -6.481 1.000 13.206 239 GLY A O 1
ATOM 3879 N N . ALA A 1 241 ? 74.850 -0.903 -4.756 1.000 15.087 241 ALA A N 1
ATOM 3880 C CA . ALA A 1 241 ? 76.128 -1.178 -5.383 1.000 13.444 241 ALA A CA 1
ATOM 3881 C C . ALA A 1 241 ? 75.952 -1.151 -6.895 1.000 13.258 241 ALA A C 1
ATOM 3882 O O . ALA A 1 241 ? 76.770 -0.618 -7.615 1.000 14.275 241 ALA A O 1
ATOM 3889 N N . LYS A 1 242 ? 74.900 -1.761 -7.355 1.000 14.050 242 LYS A N 1
ATOM 3890 C CA . LYS A 1 242 ? 74.613 -1.793 -8.780 1.000 14.891 242 LYS A CA 1
ATOM 3891 C C . LYS A 1 242 ? 74.399 -0.390 -9.343 1.000 14.265 242 LYS A C 1
ATOM 3892 O O . LYS A 1 242 ? 74.894 -0.091 -10.411 1.000 14.262 242 LYS A O 1
ATOM 3911 N N . PHE A 1 243 ? 73.522 0.396 -8.728 1.000 14.602 243 PHE A N 1
ATOM 3912 C CA . PHE A 1 243 ? 73.224 1.724 -9.223 1.000 15.501 24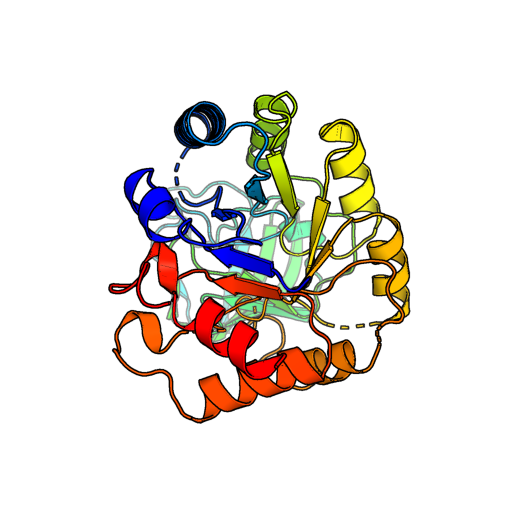3 PHE A CA 1
ATOM 3913 C C . PHE A 1 243 ? 74.431 2.650 -9.180 1.000 14.045 243 PHE A C 1
ATOM 3914 O O . PHE A 1 243 ? 74.697 3.325 -10.152 1.000 14.223 243 PHE A O 1
ATOM 3931 N N . VAL A 1 244 ? 75.250 2.690 -8.104 1.000 12.549 244 VAL A N 1
ATOM 3932 C CA . VAL A 1 244 ? 76.414 3.567 -8.146 1.000 12.960 244 VAL A CA 1
ATOM 3933 C C . VAL A 1 244 ? 77.322 3.197 -9.317 1.000 12.928 244 VAL A C 1
ATOM 3934 O O . VAL A 1 244 ? 77.906 4.063 -9.927 1.000 15.630 244 VAL A O 1
ATOM 3947 N N . ARG A 1 245 ? 77.525 1.901 -9.578 1.000 13.367 245 ARG A N 1
ATOM 3948 C CA . ARG A 1 245 ? 78.319 1.482 -10.721 1.000 14.334 245 ARG A CA 1
ATOM 3949 C C . ARG A 1 245 ? 77.696 1.931 -12.060 1.000 13.279 245 ARG A C 1
ATOM 3950 O O . ARG A 1 245 ? 78.408 2.389 -12.939 1.000 13.616 245 ARG A O 1
ATOM 3971 N N . GLU A 1 246 ? 76.387 1.812 -12.183 1.000 17.563 246 GLU A N 1
ATOM 3972 C CA . GLU A 1 246 ? 75.722 2.208 -13.423 1.000 16.652 246 GLU A CA 1
ATOM 3973 C C . GLU A 1 246 ? 75.881 3.719 -13.611 1.000 16.155 246 GLU A C 1
ATOM 3974 O O . GLU A 1 246 ? 76.282 4.186 -14.692 1.000 18.654 246 GLU A O 1
ATOM 3986 N N . TYR A 1 247 ? 75.666 4.484 -12.539 1.000 15.658 247 TYR A N 1
ATOM 3987 C CA . TYR A 1 247 ? 75.860 5.927 -12.541 1.000 16.899 247 TYR A CA 1
ATOM 3988 C C . TYR A 1 247 ? 77.259 6.338 -13.025 1.000 17.803 247 TYR A C 1
ATOM 3989 O O . TYR A 1 247 ? 77.430 7.186 -13.911 1.000 19.708 247 TYR A O 1
ATOM 4007 N N . THR A 1 248 ? 78.280 5.674 -12.505 1.000 15.440 248 THR A N 1
ATOM 4008 C CA . THR A 1 248 ? 79.664 5.932 -12.864 1.000 16.855 248 THR A CA 1
ATOM 4009 C C . THR A 1 248 ? 79.825 5.756 -14.381 1.000 17.731 248 THR A C 1
ATOM 4010 O O . THR A 1 248 ? 80.544 6.541 -14.989 1.000 15.931 248 THR A O 1
ATOM 4021 N N . THR A 1 249 ? 79.133 4.797 -14.980 1.000 18.624 249 THR A N 1
ATOM 4022 C CA . THR A 1 249 ? 79.322 4.504 -16.402 1.000 20.086 249 THR A CA 1
ATOM 4023 C C . THR A 1 249 ? 78.744 5.598 -17.270 1.000 20.964 249 THR A C 1
ATOM 4024 O O . THR A 1 249 ? 79.195 5.769 -18.408 1.000 21.863 249 THR A O 1
ATOM 4035 N N . PHE A 1 250 ? 77.729 6.329 -16.788 1.000 20.426 250 PHE A N 1
ATOM 4036 C CA . PHE A 1 250 ? 77.123 7.376 -17.635 1.000 19.557 250 PHE A CA 1
ATOM 4037 C C . PHE A 1 250 ? 77.271 8.795 -17.071 1.000 17.450 250 PHE A C 1
ATOM 4038 O O . PHE A 1 250 ? 76.842 9.718 -17.720 1.000 17.569 250 PHE A O 1
ATOM 4072 N N . LYS A 1 252 ? 79.618 10.955 -17.066 1.000 18.413 252 LYS A N 1
ATOM 4073 C CA . LYS A 1 252 ? 80.271 11.889 -17.956 1.000 23.079 252 LYS A CA 1
ATOM 4074 C C . LYS A 1 252 ? 79.241 12.506 -18.939 1.000 21.403 252 LYS A C 1
ATOM 4075 O O . LYS A 1 252 ? 79.542 13.533 -19.524 1.000 22.527 252 LYS A O 1
ATOM 4094 N N . GLN A 1 253 ? 78.040 11.910 -19.084 1.000 20.146 253 GLN A N 1
ATOM 4095 C CA . GLN A 1 253 ? 77.019 12.481 -19.983 1.000 20.639 253 GLN A CA 1
ATOM 4096 C C . GLN A 1 253 ? 76.345 13.670 -19.336 1.000 24.158 253 GLN A C 1
ATOM 4097 O O . GLN A 1 253 ? 75.588 14.390 -19.973 1.000 21.159 253 GLN A O 1
ATOM 4111 N N . LEU A 1 254 ? 76.523 13.830 -18.002 1.000 20.108 254 LEU A N 1
ATOM 4112 C CA . LEU A 1 254 ? 75.856 14.890 -17.287 1.000 18.035 254 LEU A CA 1
ATOM 4113 C C . LEU A 1 254 ? 76.662 16.171 -17.333 1.000 18.188 254 LEU A C 1
ATOM 4114 O O . LEU A 1 254 ? 77.867 16.126 -17.294 1.000 24.054 254 LEU A O 1
ATOM 4130 N N . ASN A 1 255 ? 76.009 17.318 -17.228 1.000 21.416 255 ASN A N 1
ATOM 4131 C CA . ASN A 1 255 ? 76.674 18.581 -17.514 1.000 28.931 255 ASN A CA 1
ATOM 4132 C C . ASN A 1 255 ? 77.335 19.164 -16.249 1.000 30.425 255 ASN A C 1
ATOM 4133 O O . ASN A 1 255 ? 77.919 20.230 -16.280 1.000 35.677 255 ASN A O 1
ATOM 4144 N N . CYS A 1 256 ? 77.304 18.455 -15.137 1.000 23.230 256 CYS A N 1
ATOM 4145 C CA . CYS A 1 256 ? 77.839 18.973 -13.892 1.000 20.763 256 CYS A CA 1
ATOM 4146 C C . CYS A 1 256 ? 78.806 17.973 -13.286 1.000 18.780 256 CYS A C 1
ATOM 4147 O O . CYS A 1 256 ? 78.669 16.783 -13.483 1.000 23.418 256 CYS A O 1
ATOM 4155 N N . PRO A 1 257 ? 79.678 18.426 -12.376 1.000 20.268 257 PRO A N 1
ATOM 4156 C CA . PRO A 1 257 ? 80.497 17.526 -11.587 1.000 18.200 257 PRO A CA 1
ATOM 4157 C C . PRO A 1 257 ? 79.727 16.573 -10.663 1.000 16.672 257 PRO A C 1
ATOM 4158 O O . PRO A 1 257 ? 78.609 16.880 -10.242 1.000 16.422 257 PRO A O 1
ATOM 4169 N N . SER A 1 258 ? 80.333 15.390 -10.467 1.000 17.358 258 SER A N 1
ATOM 4170 C CA . SER A 1 258 ? 79.777 14.316 -9.652 1.000 15.152 258 SER A CA 1
ATOM 4171 C C . SER A 1 258 ? 80.722 14.094 -8.467 1.000 15.180 258 SER A C 1
ATOM 4172 O O . SER A 1 258 ? 81.931 13.905 -8.653 1.000 15.050 258 SER A O 1
ATOM 4180 N N . ILE A 1 259 ? 80.118 14.133 -7.278 1.000 13.698 259 ILE A N 1
ATOM 4181 C CA . ILE A 1 259 ? 80.830 14.022 -6.021 1.000 14.351 259 ILE A CA 1
ATOM 4182 C C . ILE A 1 259 ? 80.329 12.765 -5.266 1.000 13.522 259 ILE A C 1
ATOM 4183 O O . ILE A 1 259 ? 79.135 12.511 -5.169 1.000 14.652 259 ILE A O 1
ATOM 4216 N N . ALA A 1 261 ? 79.556 10.508 -2.037 1.000 15.488 261 ALA A N 1
ATOM 4217 C CA . ALA A 1 261 ? 79.310 10.757 -0.633 1.000 15.753 261 ALA A CA 1
ATOM 4218 C C . ALA A 1 261 ? 78.789 9.498 0.055 1.000 16.507 261 ALA A C 1
ATOM 4219 O O . ALA A 1 261 ? 78.385 8.568 -0.630 1.000 19.456 261 ALA A O 1
ATOM 4226 N N . GLY A 1 262 ? 78.858 9.503 1.402 1.000 17.904 262 GLY A N 1
ATOM 4227 C CA . GLY A 1 262 ? 78.276 8.491 2.245 1.000 19.010 262 GLY A CA 1
ATOM 4228 C C . GLY A 1 262 ? 79.288 7.397 2.544 1.000 16.664 262 GLY A C 1
ATOM 4229 O O . GLY A 1 262 ? 79.509 6.508 1.718 1.000 15.602 262 GLY A O 1
ATOM 4233 N N . GLU A 1 263 ? 79.926 7.539 3.696 1.000 14.919 263 GLU A N 1
ATOM 4234 C CA . GLU A 1 263 ? 80.879 6.557 4.212 1.000 15.702 263 GLU A CA 1
ATOM 4235 C C . GLU A 1 263 ? 82.055 6.347 3.273 1.000 15.565 263 GLU A C 1
ATOM 4236 O O . GLU A 1 263 ? 82.482 5.189 3.094 1.000 16.904 263 GLU A O 1
ATOM 4248 N N . VAL A 1 264 ? 82.625 7.458 2.737 1.000 16.118 264 VAL A N 1
ATOM 4249 C CA . VAL A 1 264 ? 83.790 7.285 1.866 1.000 16.367 264 VAL A CA 1
ATOM 4250 C C . VAL A 1 264 ? 84.941 6.751 2.696 1.000 16.722 264 VAL A C 1
ATOM 4251 O O . VAL A 1 264 ? 85.723 5.913 2.261 1.000 18.746 264 VAL A O 1
ATOM 4281 N N . GLU A 1 266 ? 84.514 5.786 6.329 1.000 16.915 266 GLU A N 1
ATOM 4282 C CA . GLU A 1 266 ? 83.806 5.548 7.593 1.000 16.555 266 GLU A CA 1
ATOM 4283 C C . GLU A 1 266 ? 84.745 4.913 8.630 1.000 20.085 266 GLU A C 1
ATOM 4284 O O . GLU A 1 266 ? 84.602 5.164 9.827 1.000 21.271 266 GLU A O 1
ATOM 4296 N N . HIS A 1 267 ? 85.654 4.022 8.208 1.000 21.585 267 HIS A N 1
ATOM 4297 C CA . HIS A 1 267 ? 86.503 3.310 9.151 1.000 19.997 267 HIS A CA 1
ATOM 4298 C C . HIS A 1 267 ? 87.435 4.258 9.873 1.000 22.133 267 HIS A C 1
ATOM 4299 O O . HIS A 1 267 ? 87.857 3.921 11.007 1.000 24.243 267 HIS A O 1
ATOM 4314 N N . LEU A 1 268 ? 87.671 5.454 9.299 1.000 20.663 268 LEU A N 1
ATOM 4315 C CA . LEU A 1 268 ? 88.442 6.516 9.957 1.000 22.813 268 LEU A CA 1
ATOM 4316 C C . LEU A 1 268 ? 87.691 7.356 11.018 1.000 24.069 268 LEU A C 1
ATOM 4317 O O . LEU A 1 268 ? 88.321 8.236 11.603 1.000 23.977 268 LEU A O 1
ATOM 4333 N N . CYS A 1 269 ? 86.414 7.091 11.281 1.000 22.392 269 CYS A N 1
ATOM 4334 C CA . CYS A 1 269 ? 85.716 7.722 12.396 1.000 22.910 269 CYS A CA 1
ATOM 4335 C C . CYS A 1 269 ? 86.347 7.320 13.724 1.000 26.342 269 CYS A C 1
ATOM 4336 O O . CYS A 1 269 ? 86.457 8.156 14.625 1.000 26.519 269 CYS A O 1
ATOM 4344 N N . ASP A 1 270 ? 86.664 6.013 13.793 1.000 26.752 270 ASP A N 1
ATOM 4345 C CA . ASP A 1 270 ? 87.081 5.333 15.000 1.000 33.646 270 ASP A CA 1
ATOM 4346 C C . ASP A 1 270 ? 88.500 4.793 14.870 1.000 39.420 270 ASP A C 1
ATOM 4347 O O . ASP A 1 270 ? 89.122 4.517 15.885 1.000 41.988 270 ASP A O 1
ATOM 4356 N N . ASN A 1 271 ? 89.003 4.589 13.649 1.000 35.037 271 ASN A N 1
ATOM 4357 C CA . ASN A 1 271 ? 90.283 3.910 13.473 1.000 37.429 271 ASN A CA 1
ATOM 4358 C C . ASN A 1 271 ? 91.292 4.834 12.824 1.000 32.173 271 ASN A C 1
ATOM 4359 O O . ASN A 1 271 ? 90.943 5.906 12.300 1.000 32.226 271 ASN A O 1
ATOM 4370 N N . THR A 1 272 ? 92.569 4.418 12.937 1.000 31.133 272 THR A N 1
ATOM 4371 C CA . THR A 1 272 ? 93.697 5.259 12.551 1.000 31.112 272 THR A CA 1
ATOM 4372 C C . THR A 1 272 ? 94.122 5.019 11.090 1.000 31.041 272 THR A C 1
ATOM 4373 O O . THR A 1 272 ? 94.678 5.914 10.472 1.000 30.378 272 THR A O 1
ATOM 4384 N N . ILE A 1 273 ? 93.834 3.815 10.537 1.000 28.509 273 ILE A N 1
ATOM 4385 C CA . ILE A 1 273 ? 94.214 3.467 9.166 1.000 24.877 273 ILE A CA 1
ATOM 4386 C C . ILE A 1 273 ? 92.933 3.146 8.390 1.000 19.493 273 ILE A C 1
ATOM 4387 O O . ILE A 1 273 ? 92.188 2.289 8.802 1.000 20.748 273 ILE A O 1
ATOM 4403 N N . PRO A 1 274 ? 92.715 3.663 7.160 1.000 21.958 274 PRO A N 1
ATOM 4404 C CA . PRO A 1 274 ? 91.557 3.201 6.370 1.000 19.790 274 PRO A CA 1
ATOM 4405 C C . PRO A 1 274 ? 91.765 1.752 5.942 1.000 18.923 274 PRO A C 1
ATOM 4406 O O . PRO A 1 274 ? 92.907 1.303 5.896 1.000 18.143 274 PRO A O 1
ATOM 4417 N N . THR A 1 275 ? 90.681 1.025 5.533 1.000 17.615 275 THR A N 1
ATOM 4418 C CA . THR A 1 275 ? 90.819 -0.380 5.189 1.000 15.363 275 THR A CA 1
ATOM 4419 C C . THR A 1 275 ? 91.364 -0.425 3.744 1.000 15.788 275 THR A C 1
ATOM 4420 O O . THR A 1 275 ? 91.272 0.613 3.049 1.000 15.898 275 THR A O 1
ATOM 4431 N N . ARG A 1 276 ? 91.838 -1.604 3.331 1.000 12.698 276 ARG A N 1
ATOM 4432 C CA . ARG A 1 276 ? 92.397 -1.713 1.993 1.000 15.266 276 ARG A CA 1
ATOM 4433 C C . ARG A 1 276 ? 91.286 -1.476 0.970 1.000 13.389 276 ARG A C 1
ATOM 4434 O O . ARG A 1 276 ? 91.612 -0.977 -0.090 1.000 14.439 276 ARG A O 1
ATOM 4455 N N . SER A 1 277 ? 90.044 -1.882 1.234 1.000 12.837 277 SER A N 1
ATOM 4456 C CA . SER A 1 277 ? 88.955 -1.594 0.278 1.000 13.914 277 SER A CA 1
ATOM 4457 C C . SER A 1 277 ? 88.624 -0.093 0.244 1.000 15.101 277 SER A C 1
ATOM 4458 O O . SER A 1 277 ? 88.375 0.468 -0.819 1.000 14.431 277 SER A O 1
ATOM 4466 N N . GLU A 1 278 ? 88.585 0.591 1.397 1.000 14.845 278 GLU A N 1
ATOM 4467 C CA . GLU A 1 278 ? 88.421 2.033 1.373 1.000 15.286 278 GLU A CA 1
ATOM 4468 C C . GLU A 1 278 ? 89.434 2.711 0.441 1.000 13.591 278 GLU A C 1
ATOM 4469 O O . GLU A 1 278 ? 89.081 3.619 -0.334 1.000 13.277 278 GLU A O 1
ATOM 4481 N N . ILE A 1 279 ? 90.730 2.329 0.583 1.000 12.828 279 ILE A N 1
ATOM 4482 C CA . ILE A 1 279 ? 91.846 2.922 -0.138 1.000 13.098 279 ILE A CA 1
ATOM 4483 C C . ILE A 1 279 ? 91.730 2.648 -1.638 1.000 14.317 279 ILE A C 1
ATOM 4484 O O . ILE A 1 279 ? 91.841 3.542 -2.439 1.000 15.113 279 ILE A O 1
ATOM 4500 N N . CYS A 1 280 ? 91.507 1.383 -2.016 1.000 15.373 280 CYS A N 1
ATOM 4501 C CA . CYS A 1 280 ? 91.346 0.989 -3.392 1.000 13.260 280 CYS A CA 1
ATOM 4502 C C . CYS A 1 280 ? 90.141 1.675 -4.009 1.000 13.135 280 CYS A C 1
ATOM 4503 O O . CYS A 1 280 ? 90.153 2.056 -5.190 1.000 13.142 280 CYS A O 1
ATOM 4511 N N . TYR A 1 281 ? 89.022 1.735 -3.281 1.000 12.587 281 TYR A N 1
ATOM 4512 C CA . TYR A 1 281 ? 87.809 2.370 -3.771 1.000 13.029 281 TYR A CA 1
ATOM 4513 C C . TYR A 1 281 ? 87.996 3.867 -4.008 1.000 12.057 281 TYR A C 1
ATOM 4514 O O . TYR A 1 281 ? 87.528 4.396 -5.037 1.000 14.023 281 TYR A O 1
ATOM 4532 N N . LEU A 1 282 ? 88.787 4.521 -3.143 1.000 12.482 282 LEU A N 1
ATOM 4533 C CA . LEU A 1 282 ? 89.056 5.940 -3.347 1.000 12.873 282 LEU A CA 1
ATOM 4534 C C . LEU A 1 282 ? 89.970 6.163 -4.570 1.000 12.473 282 LEU A C 1
ATOM 4535 O O . LEU A 1 282 ? 89.674 6.992 -5.403 1.000 13.773 282 LEU A O 1
ATOM 4551 N N . GLY A 1 283 ? 90.958 5.285 -4.772 1.000 12.981 283 GLY A N 1
ATOM 4552 C CA . GLY A 1 283 ? 91.751 5.378 -5.973 1.000 11.517 283 GLY A CA 1
ATOM 4553 C C . GLY A 1 283 ? 90.904 5.168 -7.224 1.000 11.164 283 GLY A C 1
ATOM 4554 O O . GLY A 1 283 ? 91.034 5.912 -8.173 1.000 13.330 283 GLY A O 1
ATOM 4558 N N . ASN A 1 284 ? 90.007 4.176 -7.221 1.000 13.157 284 ASN A N 1
ATOM 4559 C CA . ASN A 1 284 ? 89.186 3.847 -8.365 1.000 12.193 284 ASN A CA 1
ATOM 4560 C C . ASN A 1 284 ? 88.214 4.957 -8.684 1.000 12.092 284 ASN A C 1
ATOM 4561 O O . ASN A 1 284 ? 87.900 5.219 -9.867 1.000 14.928 284 ASN A O 1
ATOM 4572 N N . LEU A 1 285 ? 87.680 5.623 -7.675 1.000 13.362 285 LEU A N 1
ATOM 4573 C CA . LEU A 1 285 ? 86.753 6.717 -7.955 1.000 16.630 285 LEU A CA 1
ATOM 4574 C C . LEU A 1 285 ? 87.471 7.955 -8.560 1.000 16.421 285 LEU A C 1
ATOM 4575 O O . LEU A 1 285 ? 86.919 8.634 -9.471 1.000 17.935 285 LEU A O 1
ATOM 4591 N N . ILE A 1 286 ? 88.740 8.204 -8.163 1.000 15.574 286 ILE A N 1
ATOM 4592 C CA . ILE A 1 286 ? 89.561 9.174 -8.891 1.000 14.007 286 ILE A CA 1
ATOM 4593 C C . ILE A 1 286 ? 89.746 8.745 -10.347 1.000 15.110 286 ILE A C 1
ATOM 4594 O O . ILE A 1 286 ? 89.458 9.542 -11.222 1.000 16.429 286 ILE A O 1
ATOM 4610 N N . ALA A 1 287 ? 90.153 7.504 -10.579 1.000 15.059 287 ALA A N 1
ATOM 4611 C CA . ALA A 1 287 ? 90.465 7.078 -11.945 1.000 18.300 287 ALA A CA 1
ATOM 4612 C C . ALA A 1 287 ? 89.181 6.989 -12.768 1.000 17.143 287 ALA A C 1
ATOM 4613 O O . ALA A 1 287 ? 89.195 7.109 -13.985 1.000 17.971 287 ALA A O 1
ATOM 4620 N N . ASP A 1 288 ? 88.032 6.695 -12.140 1.000 16.124 288 ASP A N 1
ATOM 4621 C CA . ASP A 1 288 ? 86.798 6.598 -12.903 1.000 15.877 288 ASP A CA 1
ATOM 4622 C C . ASP A 1 288 ? 86.271 7.967 -13.267 1.000 18.415 288 ASP A C 1
ATOM 4623 O O . ASP A 1 288 ? 85.290 8.046 -14.045 1.000 19.843 288 ASP A O 1
ATOM 4632 N N . GLY A 1 289 ? 86.825 9.024 -12.651 1.000 15.548 289 GLY A N 1
ATOM 4633 C CA . GLY A 1 289 ? 86.534 10.422 -12.976 1.000 16.339 289 GLY A CA 1
ATOM 4634 C C . GLY A 1 289 ? 85.557 11.121 -12.061 1.000 15.567 289 GLY A C 1
ATOM 4635 O O . GLY A 1 289 ? 84.998 12.178 -12.406 1.000 16.452 289 GLY A O 1
ATOM 4639 N N . TYR A 1 290 ? 85.400 10.632 -10.827 1.000 14.385 290 TYR A N 1
ATOM 4640 C CA . TYR A 1 290 ? 84.665 11.460 -9.908 1.000 14.894 290 TYR A CA 1
ATOM 4641 C C . TYR A 1 290 ? 85.405 12.778 -9.690 1.000 15.056 290 TYR A C 1
ATOM 4642 O O . TYR A 1 290 ? 86.625 12.823 -9.744 1.000 16.169 290 TYR A O 1
ATOM 4660 N N . ASN A 1 291 ? 84.652 13.841 -9.350 1.000 14.661 291 ASN A N 1
ATOM 4661 C CA . ASN A 1 291 ? 85.164 15.174 -9.240 1.000 14.652 291 ASN A CA 1
ATOM 4662 C C . ASN A 1 291 ? 85.414 15.585 -7.764 1.000 13.943 291 ASN A C 1
ATOM 4663 O O . ASN A 1 291 ? 85.780 16.736 -7.498 1.000 12.699 291 ASN A O 1
ATOM 4674 N N . GLY A 1 292 ? 85.058 14.712 -6.852 1.000 13.417 292 GLY A N 1
ATOM 4675 C CA . GLY A 1 292 ? 85.357 14.950 -5.434 1.000 13.491 292 GLY A CA 1
ATOM 4676 C C . GLY A 1 292 ? 84.682 13.991 -4.514 1.000 13.082 292 GLY A C 1
ATOM 4677 O O . GLY A 1 292 ? 84.060 13.047 -4.953 1.000 12.677 292 GLY A O 1
ATOM 4681 N N . ILE A 1 293 ? 84.882 14.214 -3.207 1.000 14.114 293 ILE A N 1
ATOM 4682 C CA . ILE A 1 293 ? 84.232 13.463 -2.165 1.000 14.315 293 ILE A CA 1
ATOM 4683 C C . ILE A 1 293 ? 83.688 14.397 -1.095 1.000 14.852 293 ILE A C 1
ATOM 4684 O O . ILE A 1 293 ? 84.269 15.424 -0.764 1.000 14.270 293 ILE A O 1
ATOM 4700 N N . VAL A 1 294 ? 82.603 13.949 -0.462 1.000 13.711 294 VAL A N 1
ATOM 4701 C CA . VAL A 1 294 ? 82.052 14.522 0.759 1.000 13.006 294 VAL A CA 1
ATOM 4702 C C . VAL A 1 294 ? 82.525 13.663 1.918 1.000 14.111 294 VAL A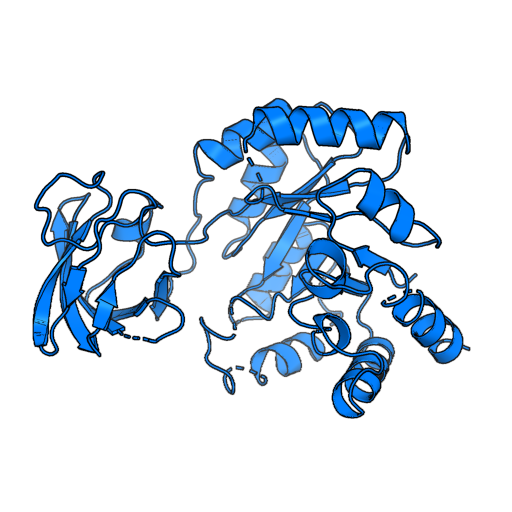 C 1
ATOM 4703 O O . VAL A 1 294 ? 82.479 12.404 1.844 1.000 16.424 294 VAL A O 1
ATOM 4716 N N . LEU A 1 295 ? 83.000 14.334 2.986 1.000 15.157 295 LEU A N 1
ATOM 4717 C CA . LEU A 1 295 ? 83.262 13.663 4.228 1.000 15.125 295 LEU A CA 1
ATOM 4718 C C . LEU A 1 295 ? 82.177 14.131 5.191 1.000 14.906 295 LEU A C 1
ATOM 4719 O O . LEU A 1 295 ? 81.940 15.319 5.301 1.000 15.681 295 LEU A O 1
ATOM 4735 N N . SER A 1 296 ? 81.480 13.184 5.804 1.000 16.332 296 SER A N 1
ATOM 4736 C CA . SER A 1 296 ? 80.389 13.439 6.702 1.000 17.610 296 SER A CA 1
ATOM 4737 C C . SER A 1 296 ? 80.845 13.116 8.116 1.000 18.651 296 SER A C 1
ATOM 4738 O O . SER A 1 296 ? 81.597 13.851 8.720 1.000 17.473 296 SER A O 1
ATOM 4746 N N . ASP A 1 297 ? 80.371 11.971 8.623 1.000 21.291 297 ASP A N 1
ATOM 4747 C CA . ASP A 1 297 ? 80.650 11.509 9.977 1.000 20.644 297 ASP A CA 1
ATOM 4748 C C . ASP A 1 297 ? 82.130 11.566 10.291 1.000 18.235 297 ASP A C 1
ATOM 4749 O O . ASP A 1 297 ? 82.529 11.810 11.438 1.000 17.630 297 ASP A O 1
ATOM 4758 N N . GLU A 1 298 ? 82.965 11.275 9.264 1.000 18.800 298 GLU A N 1
ATOM 4759 C CA . GLU A 1 298 ? 84.404 11.178 9.428 1.000 17.442 298 GLU A CA 1
ATOM 4760 C C . GLU A 1 298 ? 85.019 12.468 9.978 1.000 16.999 298 GLU A C 1
ATOM 4761 O O . GLU A 1 298 ? 86.021 12.382 10.668 1.000 19.972 298 GLU A O 1
ATOM 4773 N N . THR A 1 299 ? 84.473 13.629 9.653 1.000 15.269 299 THR A N 1
ATOM 4774 C CA . THR A 1 299 ? 84.945 14.921 10.130 1.000 17.260 299 THR A CA 1
ATOM 4775 C C . THR A 1 299 ? 84.033 15.485 11.219 1.000 18.036 299 THR A C 1
ATOM 4776 O O . THR A 1 299 ? 84.534 16.064 12.203 1.000 21.517 299 THR A O 1
ATOM 4787 N N . VAL A 1 300 ? 82.726 15.392 11.047 1.000 19.134 300 VAL A N 1
ATOM 4788 C CA . VAL A 1 300 ? 81.825 16.086 11.974 1.000 19.989 300 VAL A CA 1
ATOM 4789 C C . VAL A 1 300 ? 81.648 15.300 13.281 1.000 18.510 300 VAL A C 1
ATOM 4790 O O . VAL A 1 300 ? 81.437 15.898 14.359 1.000 18.974 300 VAL A O 1
ATOM 4803 N N . PHE A 1 301 ? 81.726 13.980 13.213 1.000 18.852 301 PHE A N 1
ATOM 4804 C CA . PHE A 1 301 ? 81.675 13.157 14.412 1.000 22.102 301 PHE A CA 1
ATOM 4805 C C . PHE A 1 301 ? 83.023 12.512 14.734 1.000 26.596 301 PHE A C 1
ATOM 4806 O O . PHE A 1 301 ? 83.252 12.090 15.851 1.000 25.310 301 PHE A O 1
ATOM 4823 N N . GLY A 1 302 ? 83.944 12.391 13.792 1.000 21.200 302 GLY A N 1
ATOM 4824 C CA . GLY A 1 302 ? 85.028 11.435 13.933 1.000 23.502 302 GLY A CA 1
ATOM 4825 C C . GLY A 1 302 ? 86.061 11.894 14.950 1.000 24.312 302 GLY A C 1
ATOM 4826 O O . GLY A 1 302 ? 86.151 13.085 15.224 1.000 24.473 302 GLY A O 1
ATOM 4830 N N . LYS A 1 303 ? 86.889 10.969 15.436 1.000 25.867 303 LYS A N 1
ATOM 4831 C CA . LYS A 1 303 ? 87.865 11.417 16.417 1.000 28.516 303 LYS A CA 1
ATOM 4832 C C . LYS A 1 303 ? 89.077 11.987 15.688 1.000 25.776 303 LYS A C 1
ATOM 4833 O O . LYS A 1 303 ? 89.888 12.617 16.312 1.000 21.409 303 LYS A O 1
ATOM 4852 N N . TYR A 1 304 ? 89.172 11.818 14.356 1.000 20.662 304 TYR A N 1
ATOM 4853 C CA . TYR A 1 304 ? 90.385 12.257 13.667 1.000 24.634 304 TYR A CA 1
ATOM 4854 C C . TYR A 1 304 ? 90.061 13.189 12.487 1.000 22.143 304 TYR A C 1
ATOM 4855 O O . TYR A 1 304 ? 90.577 12.975 11.380 1.000 22.158 304 TYR A O 1
ATOM 4873 N N . PRO A 1 305 ? 89.299 14.288 12.663 1.000 22.330 305 PRO A N 1
ATOM 4874 C CA . PRO A 1 305 ? 88.863 15.097 11.522 1.000 18.745 305 PRO A CA 1
ATOM 4875 C C . PRO A 1 305 ? 90.046 15.636 10.723 1.000 17.700 305 PRO A C 1
ATOM 4876 O O . PRO A 1 305 ? 90.016 15.557 9.499 1.000 20.147 305 PRO A O 1
ATOM 4887 N N . GLN A 1 306 ? 91.066 16.201 11.380 1.000 17.741 306 GLN A N 1
ATOM 4888 C CA . GLN A 1 306 ? 92.156 16.785 10.629 1.000 21.791 306 GLN A CA 1
ATOM 4889 C C . GLN A 1 306 ? 92.963 15.713 9.884 1.000 20.143 306 GLN A C 1
ATOM 4890 O O . GLN A 1 306 ? 93.352 15.892 8.722 1.000 20.005 306 GLN A O 1
ATOM 4904 N N . GLN A 1 307 ? 93.296 14.630 10.586 1.000 22.051 307 GLN A N 1
ATOM 4905 C CA . GLN A 1 307 ? 94.078 13.546 9.988 1.000 21.418 307 GLN A CA 1
ATOM 4906 C C . GLN A 1 307 ? 93.314 12.923 8.811 1.000 21.718 307 GLN A C 1
ATOM 4907 O O . GLN A 1 307 ? 93.935 12.596 7.768 1.000 17.859 307 GLN A O 1
ATOM 4921 N N . THR A 1 308 ? 91.986 12.796 8.960 1.000 18.548 308 THR A N 1
ATOM 4922 C CA . THR A 1 308 ? 91.201 12.186 7.880 1.000 20.903 308 THR A CA 1
ATOM 4923 C C . THR A 1 308 ? 91.267 13.069 6.630 1.000 22.115 308 THR A C 1
ATOM 4924 O O . THR A 1 308 ? 91.604 12.601 5.518 1.000 18.949 308 THR A O 1
ATOM 4952 N N . ASP A 1 310 ? 93.496 15.445 5.894 1.000 20.847 310 ASP A N 1
ATOM 4953 C CA . ASP A 1 310 ? 94.844 15.475 5.355 1.000 22.163 310 ASP A CA 1
ATOM 4954 C C . ASP A 1 310 ? 95.218 14.148 4.630 1.000 21.451 310 ASP A C 1
ATOM 4955 O O . ASP A 1 310 ? 95.881 14.181 3.582 1.000 20.845 310 ASP A O 1
ATOM 4964 N N . PHE A 1 311 ? 94.778 12.989 5.135 1.000 18.930 311 PHE A N 1
ATOM 4965 C CA . PHE A 1 311 ? 95.006 11.721 4.454 1.000 17.150 311 PHE A CA 1
ATOM 4966 C C . PHE A 1 311 ? 94.391 11.743 3.043 1.000 18.300 311 PHE A C 1
ATOM 4967 O O . PHE A 1 311 ? 95.042 11.360 2.012 1.000 16.509 311 PHE A O 1
ATOM 4984 N N . CYS A 1 312 ? 93.095 12.172 3.001 1.000 16.400 312 CYS A N 1
ATOM 4985 C CA . CYS A 1 312 ? 92.392 12.166 1.723 1.000 16.080 312 CYS A CA 1
ATOM 4986 C C . CYS A 1 312 ? 93.105 13.047 0.693 1.000 15.100 312 CYS A C 1
ATOM 4987 O O . CYS A 1 312 ? 93.287 12.675 -0.483 1.000 15.425 312 CYS A O 1
ATOM 4995 N N . TYR A 1 313 ? 93.421 14.279 1.090 1.000 17.952 313 TYR A N 1
ATOM 4996 C CA . TYR A 1 313 ? 94.095 15.238 0.224 1.000 15.480 313 TYR A CA 1
ATOM 4997 C C . TYR A 1 313 ? 95.416 14.643 -0.249 1.000 15.343 313 TYR A C 1
ATOM 4998 O O . TYR A 1 313 ? 95.702 14.661 -1.450 1.000 15.442 313 TYR A O 1
ATOM 5016 N N . ASP A 1 314 ? 96.225 14.164 0.696 1.000 15.161 314 ASP A N 1
ATOM 5017 C CA . ASP A 1 314 ? 97.545 13.611 0.383 1.000 18.505 314 ASP A CA 1
ATOM 5018 C C . ASP A 1 314 ? 97.496 12.414 -0.557 1.000 17.773 314 ASP A C 1
ATOM 5019 O O . ASP A 1 314 ? 98.282 12.326 -1.511 1.000 18.287 314 ASP A O 1
ATOM 5028 N N . PHE A 1 315 ? 96.472 11.573 -0.375 1.000 17.638 315 PHE A N 1
ATOM 5029 C CA . PHE A 1 315 ? 96.240 10.396 -1.209 1.000 16.091 315 PHE A CA 1
ATOM 5030 C C . PHE A 1 315 ? 95.894 10.812 -2.615 1.000 13.852 315 PHE A C 1
ATOM 5031 O O . PHE A 1 315 ? 96.531 10.333 -3.558 1.000 13.713 315 PHE A O 1
ATOM 5048 N N . VAL A 1 316 ? 94.913 11.732 -2.771 1.000 14.350 316 VAL A N 1
ATOM 5049 C CA . VAL A 1 316 ? 94.526 12.185 -4.104 1.000 15.603 316 VAL A CA 1
ATOM 5050 C C . VAL A 1 316 ? 95.676 12.866 -4.811 1.000 13.242 316 VAL A C 1
ATOM 5051 O O . VAL A 1 316 ? 95.903 12.590 -5.997 1.000 13.733 316 VAL A O 1
ATOM 5064 N N . GLN A 1 317 ? 96.385 13.776 -4.117 1.000 14.232 317 GLN A N 1
ATOM 5065 C CA . GLN A 1 317 ? 97.470 14.478 -4.759 1.000 17.266 317 GLN A CA 1
ATOM 5066 C C . GLN A 1 317 ? 98.459 13.481 -5.356 1.000 16.743 317 GLN A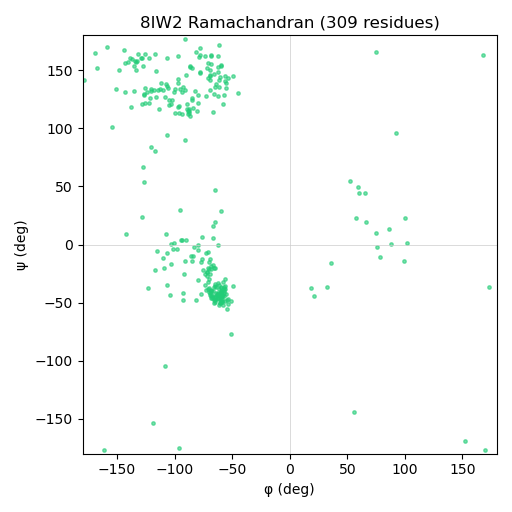 C 1
ATOM 5067 O O . GLN A 1 317 ? 98.825 13.577 -6.522 1.000 18.595 317 GLN A O 1
ATOM 5081 N N . GLN A 1 318 ? 98.972 12.573 -4.521 1.000 17.911 318 GLN A N 1
ATOM 5082 C CA . GLN A 1 318 ? 99.896 11.522 -4.954 1.000 19.568 318 GLN A CA 1
ATOM 5083 C C . GLN A 1 318 ? 99.305 10.640 -6.058 1.000 17.279 318 GLN A C 1
ATOM 5084 O O . GLN A 1 318 ? 100.018 10.287 -7.004 1.000 18.210 318 GLN A O 1
ATOM 5098 N N . TYR A 1 319 ? 98.031 10.267 -5.938 1.000 15.787 319 TYR A N 1
ATOM 5099 C CA . TYR A 1 319 ? 97.380 9.532 -7.004 1.000 15.217 319 TYR A CA 1
ATOM 5100 C C . TYR A 1 319 ? 97.471 10.235 -8.335 1.000 16.367 319 TYR A C 1
ATOM 5101 O O . TYR A 1 319 ? 97.750 9.592 -9.345 1.000 18.001 319 TYR A O 1
ATOM 5119 N N . LEU A 1 320 ? 97.163 11.528 -8.384 1.000 19.918 320 LEU A N 1
ATOM 5120 C CA . LEU A 1 320 ? 97.139 12.261 -9.647 1.000 24.420 320 LEU A CA 1
ATOM 5121 C C . LEU A 1 320 ? 98.557 12.416 -10.241 1.000 24.331 320 LEU A C 1
ATOM 5122 O O . LEU A 1 320 ? 98.677 12.731 -11.406 1.000 26.872 320 LEU A O 1
ATOM 5138 N N . ASN A 1 321 ? 99.640 12.297 -9.464 1.000 30.981 321 ASN A N 1
ATOM 5139 C CA . ASN A 1 321 ? 100.986 12.399 -10.011 1.000 35.829 321 ASN A CA 1
ATOM 5140 C C . ASN A 1 321 ? 101.687 11.041 -9.953 1.000 42.627 321 ASN A C 1
ATOM 5141 O O . ASN A 1 321 ? 101.254 10.162 -10.759 1.000 47.810 321 ASN A O 1
#

InterPro domains:
  IPR001697 Pyruvate kinase [PR01050] (50-66)
  IPR001697 Pyruvate kinase [PR01050] (201-227)
  IPR001697 Pyruvate kinase [PR01050] (228-252)
  IPR001697 Pyruvate kinase [PR01050] (253-277)
  IPR001697 Pyruvate kinase [PR01050] (278-296)
  IPR001697 Pyruvate kinase [PR01050] (297-313)
  IPR001697 Pyruvate kinase [PTHR11817] (17-311)
  IPR011037 Pyruvate kinase-like, insert domain superfamily [SSF50800] (62-150)
  IPR015793 Pyruvate kinase, barrel [PF00224] (26-308)
  IPR015806 Pyruvate kinase, insert domain superfamily [G3DSA:2.40.33.10] (62-156)
  IPR015813 Pyruvate/Phosphoenolpyruvate kinase-like domain superfamily [SSF51621] (7-316)
  IPR040442 Pyruvate kinase-like domain superfamily [G3DSA:3.20.20.60] (19-311)